Protein AF-A0A3Q0E3Y8-F1 (afdb_monomer)

Radius of gyration: 30.82 Å; Cα contacts (8 Å, |Δi|>4): 275; chains: 1; bounding box: 115×78×56 Å

Mean predicted aligned error: 15.94 Å

Solvent-accessible surface area (backbone atoms only — not comparable to full-atom values): 17382 Å² total; per-residue (Å²): 140,80,82,87,74,85,81,82,79,77,76,72,61,64,66,56,50,52,52,51,52,50,52,51,52,52,49,53,53,50,51,50,51,52,50,53,63,50,56,72,71,68,76,79,73,81,81,78,83,78,90,79,82,90,80,90,80,82,91,84,88,80,87,89,77,86,86,80,89,68,85,78,74,79,80,72,76,63,54,33,35,32,35,75,45,47,67,88,73,49,86,73,89,76,68,63,29,42,81,78,38,82,92,40,76,55,54,50,73,41,66,62,70,86,45,62,82,73,30,49,28,35,39,39,36,43,83,78,20,39,86,47,48,90,78,56,49,85,72,81,80,73,56,87,86,48,39,34,31,42,30,46,80,67,56,71,94,75,45,54,64,38,68,81,48,36,58,68,24,40,40,41,31,21,52,47,84,88,32,77,33,62,48,48,72,53,50,74,43,72,58,97,61,79,62,94,59,78,83,79,66,68,87,72,64,84,74,92,80,88,84,87,74,90,50,67,69,60,50,55,34,72,74,34,67,68,58,42,58,58,65,56,52,56,61,67,54,34,41,84,41,71,60,49,70,60,60,50,53,38,49,43,44,48,48,59,73,70,52,81,78,90,54,65,43,66,49,58,44,67,70,80,110

InterPro domains:
  IPR001503 Glycosyl transferase family 10 [PTHR11929] (52-217)
  IPR031481 Fucosyltransferase, N-terminal [PF17039] (79-186)
  IPR055270 Fucosyltransferase, C-terminal [PF00852] (217-271)

Sequence (273 aa):
MEPPGPAKRLCPWRPCLVVLLLQLLLSVCFFSYVRVSRGDLTGFLPLGPSAVESAQAAPSRSPELPPQTTPATLTRRPLQILLWTWPFHIPLTLSPCSELVPGLADCDITANRKVYRQADAVIVHHWDVMFNPRSQLPPSPRPPGQRWVWYNMEPPLNSRQLRAMDGLFNLTMSYRSDSDVFMPYGWLEPWSGRPAHAPLNLSAKTELVAWAVSNWYLQELGRDPERYLSYFRWRERLRPRSFSWNLAFCKACWKLQQESRYQTVRSIEAWFT

pLDDT: mean 80.85, std 20.26, range [30.12, 98.5]

Organism: Carlito syrichta (NCBI:txid1868482)

Structure (mmCIF, N/CA/C/O backbone):
data_AF-A0A3Q0E3Y8-F1
#
_entry.id   AF-A0A3Q0E3Y8-F1
#
loop_
_atom_site.group_PDB
_atom_site.id
_atom_site.type_symbol
_atom_site.label_atom_id
_atom_site.label_alt_id
_atom_site.label_comp_id
_atom_site.label_asym_id
_atom_site.label_entity_id
_atom_site.label_seq_id
_atom_site.pdbx_PDB_ins_code
_atom_site.Cartn_x
_atom_site.Cartn_y
_atom_site.Cartn_z
_atom_site.occupancy
_atom_site.B_iso_or_equiv
_atom_site.auth_seq_id
_atom_site.auth_comp_id
_atom_site.auth_asym_id
_atom_site.auth_atom_id
_atom_site.pdbx_PDB_model_num
ATOM 1 N N . MET A 1 1 ? 86.391 -33.525 11.581 1.00 46.50 1 MET A N 1
ATOM 2 C CA . MET A 1 1 ? 84.943 -33.507 11.295 1.00 46.50 1 MET A CA 1
ATOM 3 C C . MET A 1 1 ? 84.434 -32.171 11.808 1.00 46.50 1 MET A C 1
ATOM 5 O O . MET A 1 1 ? 84.288 -32.024 13.010 1.00 46.50 1 MET A O 1
ATOM 9 N N . GLU A 1 2 ? 84.298 -31.177 10.934 1.00 43.47 2 GLU A N 1
ATOM 10 C CA . GLU A 1 2 ? 83.595 -29.928 11.259 1.00 43.47 2 GLU A CA 1
ATOM 11 C C . GLU A 1 2 ? 82.296 -29.891 10.446 1.00 43.47 2 GLU A C 1
ATOM 13 O O . GLU A 1 2 ? 82.324 -30.260 9.267 1.00 43.47 2 GLU A O 1
ATOM 18 N N . PRO A 1 3 ? 81.154 -29.509 11.043 1.00 54.38 3 PRO A N 1
ATOM 19 C CA . PRO A 1 3 ? 79.894 -29.443 10.323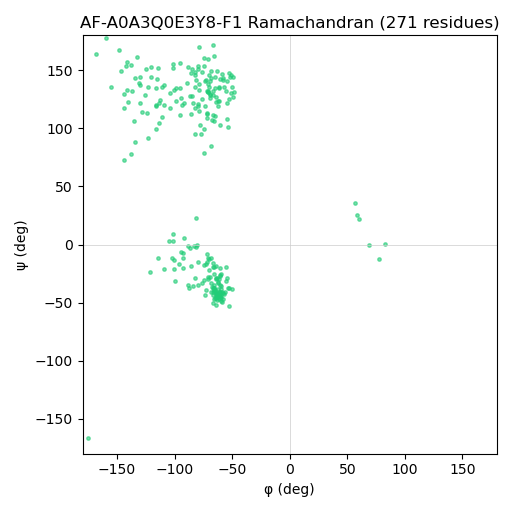 1.00 54.38 3 PRO A CA 1
ATOM 20 C C . PRO A 1 3 ? 79.813 -28.127 9.531 1.00 54.38 3 PRO A C 1
ATOM 22 O O . PRO A 1 3 ? 80.205 -27.077 10.046 1.00 54.38 3 PRO A O 1
ATOM 25 N N . PRO A 1 4 ? 79.262 -28.119 8.306 1.00 53.69 4 PRO A N 1
ATOM 26 C CA . PRO A 1 4 ? 78.948 -26.866 7.637 1.00 53.69 4 PRO A CA 1
ATOM 27 C C . PRO A 1 4 ? 77.772 -26.178 8.353 1.00 53.69 4 PRO A C 1
ATOM 29 O O . PRO A 1 4 ? 76.740 -26.792 8.626 1.00 53.69 4 PRO A O 1
ATOM 32 N N . GLY A 1 5 ? 77.961 -24.896 8.685 1.00 60.75 5 GLY A N 1
ATOM 33 C CA . GLY A 1 5 ? 76.992 -24.049 9.386 1.00 60.75 5 GLY A CA 1
ATOM 34 C C . GLY A 1 5 ? 75.715 -23.737 8.584 1.00 60.75 5 GLY A C 1
ATOM 35 O O . GLY A 1 5 ? 75.621 -24.042 7.393 1.00 60.75 5 GLY A O 1
ATOM 36 N N . PRO A 1 6 ? 74.702 -23.117 9.221 1.00 52.53 6 PRO A N 1
ATOM 37 C CA . PRO A 1 6 ? 73.368 -22.995 8.650 1.00 52.53 6 PRO A CA 1
ATOM 38 C C . PRO A 1 6 ? 73.335 -22.001 7.482 1.00 52.53 6 PRO A C 1
ATOM 40 O O . PRO A 1 6 ? 73.803 -20.865 7.580 1.00 52.53 6 PRO A O 1
ATOM 43 N N . ALA A 1 7 ? 72.713 -22.421 6.379 1.00 57.78 7 ALA A N 1
ATOM 44 C CA . ALA A 1 7 ? 72.447 -21.572 5.227 1.00 57.78 7 ALA A CA 1
ATOM 45 C C . ALA A 1 7 ? 71.513 -20.409 5.615 1.00 57.78 7 ALA A C 1
ATOM 47 O O . ALA A 1 7 ? 70.366 -20.613 6.023 1.00 57.78 7 ALA A O 1
ATOM 48 N N . LYS A 1 8 ? 71.993 -19.169 5.460 1.00 57.31 8 LYS A N 1
ATOM 49 C CA . LYS A 1 8 ? 71.175 -17.959 5.605 1.00 57.31 8 LYS A CA 1
ATOM 50 C C . LYS A 1 8 ? 70.120 -17.940 4.493 1.00 57.31 8 LYS A C 1
ATOM 52 O O . LYS A 1 8 ? 70.453 -17.742 3.327 1.00 57.31 8 LYS A O 1
ATOM 57 N N . ARG A 1 9 ? 68.842 -18.129 4.840 1.00 57.72 9 ARG A N 1
ATOM 58 C CA . ARG A 1 9 ? 67.723 -17.903 3.911 1.00 57.72 9 ARG A CA 1
ATOM 59 C C . ARG A 1 9 ? 67.629 -16.405 3.624 1.00 57.72 9 ARG A C 1
ATOM 61 O O . ARG A 1 9 ? 67.207 -15.640 4.488 1.00 57.72 9 ARG A O 1
ATOM 68 N N . LEU A 1 10 ? 68.012 -15.981 2.422 1.00 63.88 10 LEU A N 1
ATOM 69 C CA . LEU A 1 10 ? 67.653 -14.653 1.932 1.00 63.88 10 LEU A CA 1
ATOM 70 C C . LEU A 1 10 ? 66.136 -14.610 1.729 1.00 63.88 10 LEU A C 1
ATOM 72 O O . LEU A 1 10 ? 65.590 -15.288 0.860 1.00 63.88 10 LEU A O 1
ATOM 76 N N . CYS A 1 11 ? 65.458 -13.824 2.562 1.00 58.81 11 CYS A N 1
ATOM 77 C CA . CYS A 1 11 ? 64.043 -13.525 2.409 1.00 58.81 11 CYS A CA 1
ATOM 78 C C . CYS A 1 11 ? 63.849 -12.756 1.088 1.00 58.81 11 CYS A C 1
ATOM 80 O O . CYS A 1 11 ? 64.495 -11.717 0.901 1.00 58.81 11 CYS A O 1
ATOM 82 N N . PRO A 1 12 ? 63.019 -13.232 0.144 1.00 68.56 12 PRO A N 1
ATOM 83 C CA . PRO A 1 12 ? 62.829 -12.533 -1.112 1.00 68.56 12 PRO A CA 1
ATOM 84 C C . PRO A 1 12 ? 62.013 -11.271 -0.816 1.00 68.56 12 PRO A C 1
ATOM 86 O O . PRO A 1 12 ? 60.834 -11.332 -0.494 1.00 68.56 12 PRO A O 1
ATOM 89 N N . TRP A 1 13 ? 62.647 -10.102 -0.896 1.00 66.38 13 TRP A N 1
ATOM 90 C CA . TRP A 1 13 ? 61.983 -8.810 -0.675 1.00 66.38 13 TRP A CA 1
ATOM 91 C C . TRP A 1 13 ? 61.006 -8.439 -1.802 1.00 66.38 13 TRP A C 1
ATOM 93 O O . TRP A 1 13 ? 60.088 -7.650 -1.598 1.00 66.38 13 TRP A O 1
ATOM 103 N N . ARG A 1 14 ? 61.174 -9.023 -2.996 1.00 69.81 14 ARG A N 1
ATOM 104 C CA . ARG A 1 14 ? 60.381 -8.689 -4.191 1.00 69.81 14 ARG A CA 1
ATOM 105 C C . ARG A 1 14 ? 58.890 -9.057 -4.067 1.00 69.81 14 ARG A C 1
ATOM 107 O O . ARG A 1 14 ? 58.074 -8.185 -4.344 1.00 69.81 14 ARG A O 1
ATOM 114 N N . PRO A 1 15 ? 58.495 -10.261 -3.607 1.00 74.44 15 PRO A N 1
ATOM 115 C CA . PRO A 1 15 ? 57.093 -10.589 -3.344 1.00 74.44 15 PRO A CA 1
ATOM 116 C C . PRO A 1 15 ? 56.460 -9.689 -2.278 1.00 74.44 15 PRO A C 1
ATOM 118 O O . PRO A 1 15 ? 55.337 -9.228 -2.459 1.00 74.44 15 PRO A O 1
ATOM 121 N N . CYS A 1 16 ? 57.190 -9.378 -1.201 1.00 75.69 16 CYS A N 1
ATOM 122 C CA . CYS A 1 16 ? 56.699 -8.495 -0.141 1.00 75.69 16 CYS A CA 1
ATOM 123 C C . CYS A 1 16 ? 56.442 -7.076 -0.658 1.00 75.69 16 CYS A C 1
ATOM 125 O O . CYS A 1 16 ? 55.412 -6.489 -0.338 1.00 75.69 16 CYS A O 1
ATOM 127 N N . LEU A 1 17 ? 57.338 -6.552 -1.502 1.00 85.56 17 LEU A N 1
ATOM 128 C CA . LEU A 1 17 ? 57.177 -5.243 -2.135 1.00 85.56 17 LEU A CA 1
ATOM 129 C C . LEU A 1 17 ? 55.955 -5.211 -3.068 1.00 85.56 17 LEU A C 1
ATOM 131 O O . LEU A 1 17 ? 55.191 -4.251 -3.040 1.00 85.56 17 LEU A O 1
ATOM 135 N N . VAL A 1 18 ? 55.736 -6.270 -3.854 1.00 88.00 18 VAL A N 1
ATOM 136 C CA . VAL A 1 18 ? 54.574 -6.381 -4.754 1.00 88.00 18 VAL A CA 1
ATOM 137 C C . VAL A 1 18 ? 53.265 -6.404 -3.964 1.00 88.00 18 VAL A C 1
ATOM 139 O O . VAL A 1 18 ? 52.333 -5.685 -4.318 1.00 88.00 18 VAL A O 1
ATOM 142 N N . VAL A 1 19 ? 53.198 -7.165 -2.868 1.00 88.25 19 VAL A N 1
ATOM 143 C CA . VAL A 1 19 ? 52.010 -7.199 -1.997 1.00 88.25 19 VAL A CA 1
ATOM 144 C C . VAL A 1 19 ? 51.756 -5.830 -1.361 1.00 88.25 19 VAL A C 1
ATOM 146 O O . VAL A 1 19 ? 50.616 -5.373 -1.348 1.00 88.25 19 VAL A O 1
ATOM 149 N N . LEU A 1 20 ? 52.802 -5.141 -0.894 1.00 91.81 20 LEU A N 1
ATOM 150 C CA . LEU A 1 20 ? 52.695 -3.793 -0.324 1.00 91.81 20 LEU A CA 1
ATOM 151 C C . LEU A 1 20 ? 52.171 -2.769 -1.339 1.00 91.81 20 LEU A C 1
ATOM 153 O O . LEU A 1 20 ? 51.284 -1.983 -1.010 1.00 91.81 20 LEU A O 1
ATOM 157 N N . LEU A 1 21 ? 52.670 -2.808 -2.576 1.00 92.94 21 LEU A N 1
ATOM 158 C CA . LEU A 1 21 ? 52.204 -1.934 -3.655 1.00 92.94 21 LEU A CA 1
ATOM 159 C C . LEU A 1 21 ? 50.742 -2.217 -4.027 1.00 92.94 21 LEU A C 1
ATOM 161 O O . LEU A 1 21 ? 49.974 -1.279 -4.237 1.00 92.94 21 LEU A O 1
ATOM 165 N N . LEU A 1 22 ? 50.331 -3.490 -4.047 1.00 93.19 22 LEU A N 1
ATOM 166 C CA . LEU A 1 22 ? 48.947 -3.878 -4.333 1.00 93.19 22 LEU A CA 1
ATOM 167 C C . LEU A 1 22 ? 47.983 -3.416 -3.227 1.00 93.19 22 LEU A C 1
ATOM 169 O O . LEU A 1 22 ? 46.901 -2.909 -3.518 1.00 93.19 22 LEU A O 1
ATOM 173 N N . GLN A 1 23 ? 48.393 -3.541 -1.961 1.00 92.06 23 GLN A N 1
ATOM 174 C CA . GLN A 1 23 ? 47.633 -3.056 -0.804 1.00 92.06 23 GLN A CA 1
ATOM 175 C C . GLN A 1 23 ? 47.483 -1.529 -0.830 1.00 92.06 23 GLN A C 1
ATOM 177 O O . GLN A 1 23 ? 46.388 -1.012 -0.603 1.00 92.06 23 GLN A O 1
ATOM 182 N N . LEU A 1 24 ? 48.550 -0.801 -1.176 1.00 94.75 24 LEU A N 1
ATOM 183 C CA . LEU A 1 24 ? 48.508 0.653 -1.345 1.00 94.75 24 LEU A CA 1
ATOM 184 C C . LEU A 1 24 ? 47.533 1.060 -2.454 1.00 94.75 24 LEU A C 1
ATOM 186 O O . LEU A 1 24 ? 46.685 1.920 -2.216 1.00 94.75 24 LEU A O 1
ATOM 190 N N . LEU A 1 25 ? 47.589 0.404 -3.616 1.00 94.88 25 LEU A N 1
ATOM 191 C CA . LEU A 1 25 ? 46.684 0.675 -4.735 1.00 94.88 25 LEU A CA 1
ATOM 192 C C . LEU A 1 25 ? 45.214 0.458 -4.337 1.00 94.88 25 LEU A C 1
ATOM 194 O O . LEU A 1 25 ? 44.382 1.344 -4.533 1.00 94.88 25 LEU A O 1
ATOM 198 N N . LEU A 1 26 ? 44.907 -0.682 -3.708 1.00 93.31 26 LEU A N 1
ATOM 199 C CA . LEU A 1 26 ? 43.558 -0.999 -3.232 1.00 93.31 26 LEU A CA 1
ATOM 200 C C . LEU A 1 26 ? 43.073 -0.003 -2.172 1.00 93.31 26 LEU A C 1
ATOM 202 O O . LEU A 1 26 ? 41.910 0.400 -2.201 1.00 93.31 26 LEU A O 1
ATOM 206 N N . SER A 1 27 ? 43.962 0.447 -1.281 1.00 91.81 27 SER A N 1
ATOM 207 C CA . SER A 1 27 ? 43.625 1.460 -0.279 1.00 91.81 27 SER A CA 1
ATOM 208 C C . SER A 1 27 ? 43.251 2.794 -0.935 1.00 91.81 27 SER A C 1
ATOM 210 O O . SER A 1 27 ? 42.227 3.378 -0.589 1.00 91.81 27 SER A O 1
ATOM 212 N N . VAL A 1 28 ? 43.999 3.241 -1.950 1.00 92.94 28 VAL A N 1
ATOM 213 C CA . VAL A 1 28 ? 43.724 4.491 -2.680 1.00 92.94 28 VAL A CA 1
ATOM 214 C C . VAL A 1 28 ? 42.414 4.406 -3.464 1.00 92.94 28 VAL A C 1
ATOM 216 O O . VAL A 1 28 ? 41.635 5.366 -3.455 1.00 92.94 28 VAL A O 1
ATOM 219 N N . CYS A 1 29 ? 42.123 3.260 -4.089 1.00 89.50 29 CYS A N 1
ATOM 220 C CA . CYS A 1 29 ? 40.838 3.013 -4.745 1.00 89.50 29 CYS A CA 1
ATOM 221 C C . CYS A 1 29 ? 39.679 3.048 -3.738 1.00 89.50 29 CYS A C 1
ATOM 223 O O . CYS A 1 29 ? 38.669 3.707 -3.988 1.00 89.50 29 CYS A O 1
ATOM 225 N N . PHE A 1 30 ? 39.842 2.409 -2.576 1.00 87.62 30 PHE A N 1
ATOM 226 C CA . PHE A 1 30 ? 38.831 2.400 -1.519 1.00 87.62 30 PHE A CA 1
ATOM 227 C C . PHE A 1 30 ? 38.586 3.803 -0.945 1.00 87.62 30 PHE A C 1
ATOM 229 O O . PHE A 1 30 ? 37.439 4.233 -0.838 1.00 87.62 30 PHE A O 1
ATOM 236 N N . PHE A 1 31 ? 39.641 4.566 -0.644 1.00 80.38 31 PHE A N 1
ATOM 237 C CA . PHE A 1 31 ? 39.506 5.940 -0.150 1.00 80.38 31 PHE A CA 1
ATOM 238 C C . PHE A 1 31 ? 38.893 6.882 -1.193 1.00 80.38 31 PHE A C 1
ATOM 240 O O . PHE A 1 31 ? 38.069 7.721 -0.830 1.00 80.38 31 PHE A O 1
ATOM 247 N N . SER A 1 32 ? 39.226 6.725 -2.478 1.00 78.75 32 SER A N 1
ATOM 248 C CA . SER A 1 32 ? 38.585 7.472 -3.570 1.00 78.75 32 SER A CA 1
ATOM 249 C C . SER A 1 32 ? 37.093 7.149 -3.675 1.00 78.75 32 SER A C 1
ATOM 251 O O . SER A 1 32 ? 36.273 8.064 -3.736 1.00 78.75 32 SER A O 1
ATOM 253 N N . TYR A 1 33 ? 36.728 5.866 -3.603 1.00 80.25 33 TYR A N 1
ATOM 254 C CA . TYR A 1 33 ? 35.336 5.415 -3.622 1.00 80.25 33 TYR A CA 1
ATOM 255 C C . TYR A 1 33 ? 34.533 5.949 -2.425 1.00 80.25 33 TYR A C 1
ATOM 257 O O . TYR A 1 33 ? 33.428 6.466 -2.595 1.00 80.25 33 TYR A O 1
ATOM 265 N N . VAL A 1 34 ? 35.102 5.893 -1.215 1.00 74.50 34 VAL A N 1
ATOM 266 C CA . VAL A 1 34 ? 34.464 6.426 0.000 1.00 74.50 34 VAL A CA 1
ATOM 267 C C . VAL A 1 34 ? 34.347 7.950 -0.057 1.00 74.50 34 VAL A C 1
ATOM 269 O O . VAL A 1 34 ? 33.338 8.493 0.388 1.00 74.50 34 VAL A O 1
ATOM 272 N N . ARG A 1 35 ? 35.337 8.661 -0.613 1.00 70.19 35 ARG A N 1
ATOM 273 C CA . ARG A 1 35 ? 35.283 10.124 -0.760 1.00 70.19 35 ARG A CA 1
ATOM 274 C C . ARG A 1 35 ? 34.219 10.550 -1.779 1.00 70.19 35 ARG A C 1
ATOM 276 O O . ARG A 1 35 ? 33.487 11.489 -1.489 1.00 70.19 35 ARG A O 1
ATOM 283 N N . VAL A 1 36 ? 34.081 9.839 -2.901 1.00 69.06 36 VAL A N 1
ATOM 284 C CA . VAL A 1 36 ? 32.991 10.050 -3.877 1.00 69.06 36 VAL A CA 1
ATOM 285 C C . VAL A 1 36 ? 31.631 9.759 -3.237 1.00 69.06 36 VAL A C 1
ATOM 287 O O . VAL A 1 36 ? 30.751 10.610 -3.264 1.00 69.06 36 VAL A O 1
ATOM 290 N N . SER A 1 37 ? 31.501 8.628 -2.539 1.00 59.75 37 SER A N 1
ATOM 291 C CA . SER A 1 37 ? 30.252 8.246 -1.861 1.00 59.75 37 SER A CA 1
ATOM 292 C C . SER A 1 37 ? 29.856 9.205 -0.727 1.00 59.75 37 SER A C 1
ATOM 294 O O . SER A 1 37 ? 28.677 9.355 -0.423 1.00 59.75 37 SER A O 1
ATOM 296 N N . ARG A 1 38 ? 30.829 9.860 -0.072 1.00 56.22 38 ARG A N 1
ATOM 297 C CA . ARG A 1 38 ? 30.571 10.906 0.935 1.00 56.22 38 ARG A CA 1
ATOM 298 C C . ARG A 1 38 ? 30.293 12.278 0.318 1.00 56.22 38 ARG A C 1
ATOM 300 O O . ARG A 1 38 ? 29.559 13.046 0.929 1.00 56.22 38 ARG A O 1
ATOM 307 N N . GLY A 1 39 ? 30.846 12.580 -0.859 1.00 46.22 39 GLY A N 1
ATOM 308 C CA . GLY A 1 39 ? 30.581 13.825 -1.590 1.00 46.22 39 GLY A CA 1
ATOM 309 C C . GLY A 1 39 ? 29.111 13.977 -1.990 1.00 46.22 39 GLY A C 1
ATOM 310 O O . GLY A 1 39 ? 28.574 15.082 -1.918 1.00 46.22 39 GLY A O 1
ATOM 311 N N . ASP A 1 40 ? 28.435 12.861 -2.274 1.00 46.12 40 ASP A N 1
ATOM 312 C CA . ASP A 1 40 ? 26.994 12.825 -2.565 1.00 46.12 40 ASP A CA 1
ATOM 313 C C . ASP A 1 40 ? 26.104 13.072 -1.330 1.00 46.12 40 ASP A C 1
ATOM 315 O O . ASP A 1 40 ? 24.927 13.403 -1.467 1.00 46.12 40 ASP A O 1
ATOM 319 N N . LEU A 1 41 ? 26.652 12.980 -0.112 1.00 43.31 41 LEU A N 1
ATOM 320 C CA . LEU A 1 41 ? 25.911 13.212 1.137 1.00 43.31 41 LEU A CA 1
ATOM 321 C C . LEU A 1 41 ? 26.030 14.650 1.669 1.00 43.31 41 LEU A C 1
ATOM 323 O O . LEU A 1 41 ? 25.337 15.003 2.620 1.00 43.31 41 LEU A O 1
ATOM 327 N N . THR A 1 42 ? 26.868 15.497 1.064 1.00 40.28 42 THR A N 1
ATOM 328 C CA . THR A 1 42 ? 27.050 16.908 1.470 1.00 40.28 42 THR A CA 1
ATOM 329 C C . THR A 1 42 ? 26.317 17.922 0.581 1.00 40.28 42 THR A C 1
ATOM 331 O O . THR A 1 42 ? 26.421 19.123 0.812 1.00 40.28 42 THR A O 1
ATOM 334 N N . GLY A 1 43 ? 25.543 17.462 -0.410 1.00 38.03 43 GLY A N 1
ATOM 335 C CA . GLY A 1 43 ? 24.819 18.313 -1.367 1.00 38.03 43 GLY A CA 1
ATOM 336 C C . GLY A 1 43 ? 23.489 18.911 -0.887 1.00 38.03 43 GLY A C 1
ATOM 337 O O . GLY A 1 43 ? 22.857 19.638 -1.645 1.00 38.03 43 GLY A O 1
ATOM 338 N N . PHE A 1 44 ? 23.048 18.639 0.345 1.00 38.03 44 PHE A N 1
ATOM 339 C CA . PHE A 1 44 ? 21.776 19.152 0.864 1.00 38.03 44 PHE A CA 1
ATOM 340 C C . PHE A 1 44 ? 21.908 19.637 2.310 1.00 38.03 44 PHE A C 1
ATOM 342 O O . PHE A 1 44 ? 21.476 18.980 3.253 1.00 38.03 44 PHE A O 1
ATOM 349 N N . LEU A 1 45 ? 22.482 20.827 2.478 1.00 32.44 45 LEU A N 1
ATOM 350 C CA . LEU A 1 45 ? 22.225 21.670 3.644 1.00 32.44 45 LEU A CA 1
ATOM 351 C C . LEU A 1 45 ? 21.424 22.889 3.171 1.00 32.44 45 LEU A C 1
ATOM 353 O O . LEU A 1 45 ? 21.983 23.738 2.475 1.00 32.44 45 LEU A O 1
ATOM 357 N N . PRO A 1 46 ? 20.131 23.011 3.515 1.00 35.84 46 PRO A N 1
ATOM 358 C CA . PRO A 1 46 ? 19.436 24.280 3.391 1.00 35.84 46 PRO A CA 1
ATOM 359 C C . PRO A 1 46 ? 19.999 25.245 4.437 1.00 35.84 46 PRO A C 1
ATOM 361 O O . PRO A 1 46 ? 20.036 24.931 5.628 1.00 35.84 46 PRO A O 1
ATOM 364 N N . LEU A 1 47 ? 20.434 26.419 3.974 1.00 32.66 47 LEU A N 1
ATOM 365 C CA . LEU A 1 47 ? 20.662 27.591 4.813 1.00 32.66 47 LEU A CA 1
ATOM 366 C C . LEU A 1 47 ? 19.437 27.819 5.712 1.00 32.66 47 LEU A C 1
ATOM 368 O O . LEU A 1 47 ? 18.299 27.811 5.240 1.00 32.66 47 LEU A O 1
ATOM 372 N N . GLY A 1 48 ? 19.687 28.019 7.006 1.00 35.00 48 GLY A N 1
ATOM 373 C CA . GLY A 1 48 ? 18.649 28.318 7.985 1.00 35.00 48 GLY A CA 1
ATOM 374 C C . GLY A 1 48 ? 17.942 29.648 7.692 1.00 35.00 48 GLY A C 1
ATOM 375 O O . GLY A 1 48 ? 18.568 30.571 7.165 1.00 35.00 48 GLY A O 1
ATOM 376 N N . PRO A 1 49 ? 16.653 29.779 8.037 1.00 38.25 49 PRO A N 1
ATOM 377 C CA . PRO A 1 49 ? 15.981 31.061 7.990 1.00 38.25 49 PRO A CA 1
ATOM 378 C C . PRO A 1 49 ? 16.354 31.909 9.211 1.00 38.25 49 PRO A C 1
ATOM 380 O O . PRO A 1 49 ? 16.345 31.454 10.356 1.00 38.25 49 PRO A O 1
ATOM 383 N N . SER A 1 50 ? 16.681 33.162 8.912 1.00 31.98 50 SER A N 1
ATOM 384 C CA . SER A 1 50 ? 16.877 34.265 9.839 1.00 31.98 50 SER A CA 1
ATOM 385 C C . SER A 1 50 ? 15.705 34.438 10.802 1.00 31.98 50 SER A C 1
ATOM 387 O O . SER A 1 50 ? 14.540 34.282 10.436 1.00 31.98 50 SER A O 1
ATOM 389 N N . ALA A 1 51 ? 16.049 34.825 12.027 1.00 31.34 51 ALA A N 1
ATOM 390 C CA . ALA A 1 51 ? 15.135 35.333 13.031 1.00 31.34 51 ALA A CA 1
ATOM 391 C C . ALA A 1 51 ? 14.268 36.469 12.466 1.00 31.34 51 ALA A C 1
ATOM 393 O O . ALA A 1 51 ? 14.791 37.425 11.894 1.00 31.34 51 ALA A O 1
ATOM 394 N N . VAL A 1 52 ? 12.955 36.372 12.674 1.00 34.69 52 VAL A N 1
ATOM 395 C CA . VAL A 1 52 ? 12.048 37.518 12.623 1.00 34.69 52 VAL A CA 1
ATOM 396 C C . VAL A 1 52 ? 11.187 37.492 13.875 1.00 34.69 52 VAL A C 1
ATOM 398 O O . VAL A 1 52 ? 10.795 36.449 14.396 1.00 34.69 52 VAL A O 1
ATOM 401 N N . GLU A 1 53 ? 11.027 38.699 14.370 1.00 30.12 53 GLU A N 1
ATOM 402 C CA . GLU A 1 53 ? 10.736 39.130 15.715 1.00 30.12 53 GLU A CA 1
ATOM 403 C C . GLU A 1 53 ? 9.254 39.008 16.075 1.00 30.12 53 GLU A C 1
ATOM 405 O O . GLU A 1 53 ? 8.360 39.088 15.233 1.00 30.12 53 GLU A O 1
ATOM 410 N N . SER A 1 54 ? 9.020 38.805 17.366 1.00 30.92 54 SER A N 1
ATOM 411 C CA . SER A 1 54 ? 7.712 38.743 18.002 1.00 30.92 54 SER A CA 1
ATOM 412 C C . SER A 1 54 ? 7.068 40.131 18.038 1.00 30.92 54 SER A C 1
ATOM 414 O O . SER A 1 54 ? 7.693 41.082 18.500 1.00 30.92 54 SER A O 1
ATOM 416 N N . ALA A 1 55 ? 5.800 40.243 17.641 1.00 32.09 55 ALA A N 1
ATOM 417 C CA . ALA A 1 55 ? 4.962 41.379 18.012 1.00 32.09 55 ALA A CA 1
ATOM 418 C C . ALA A 1 55 ? 3.517 40.921 18.247 1.00 32.09 55 ALA A C 1
ATOM 420 O O . ALA A 1 55 ? 2.840 40.403 17.360 1.00 32.09 55 ALA A O 1
ATOM 421 N N . GLN A 1 56 ? 3.070 41.106 19.487 1.00 32.31 56 GLN A N 1
ATOM 422 C CA . GLN A 1 56 ? 1.695 40.938 19.941 1.00 32.31 56 GLN A CA 1
ATOM 423 C C . GLN A 1 56 ? 0.820 42.086 19.420 1.00 32.31 56 GLN A C 1
ATOM 425 O O . GLN A 1 56 ? 1.226 43.245 19.475 1.00 32.31 56 GLN A O 1
ATOM 430 N N . ALA A 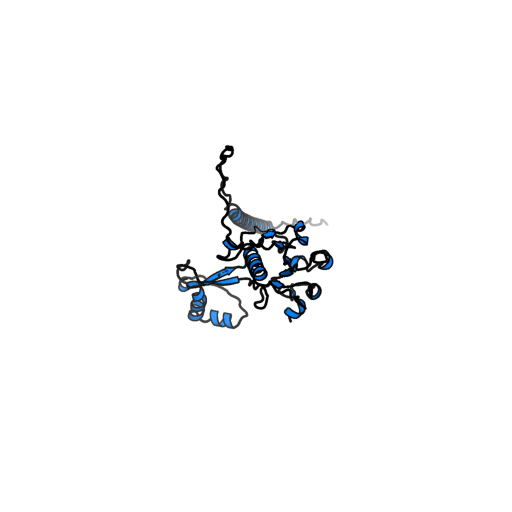1 57 ? -0.418 41.783 19.029 1.00 30.59 57 ALA A N 1
ATOM 431 C CA . ALA A 1 57 ? -1.493 42.769 18.963 1.00 30.59 57 ALA A CA 1
ATOM 432 C C . ALA A 1 57 ? -2.818 42.141 19.428 1.00 30.59 57 ALA A C 1
ATOM 434 O O . ALA A 1 57 ? -3.165 41.022 19.056 1.00 30.59 57 ALA A O 1
ATOM 435 N N . ALA A 1 58 ? -3.505 42.873 20.303 1.00 35.56 58 ALA A N 1
ATOM 436 C CA . ALA A 1 58 ? -4.740 42.522 21.001 1.00 35.56 58 ALA A CA 1
ATOM 437 C C . ALA A 1 58 ? -6.001 42.694 20.108 1.00 35.56 58 ALA A C 1
ATOM 439 O O . ALA A 1 58 ? -5.903 43.265 19.021 1.00 35.56 58 ALA A O 1
ATOM 440 N N . PRO A 1 59 ? -7.190 42.212 20.534 1.00 35.62 59 PRO A N 1
ATOM 441 C CA . PRO A 1 59 ? -8.333 41.985 19.652 1.00 35.62 59 PRO A CA 1
ATOM 442 C C . PRO A 1 59 ? -9.249 43.210 19.520 1.00 35.62 59 PRO A C 1
ATOM 444 O O . PRO A 1 59 ? -9.607 43.846 20.512 1.00 35.62 59 PRO A O 1
ATOM 447 N N . SER A 1 60 ? -9.718 43.482 18.303 1.00 31.77 60 SER A N 1
ATOM 448 C CA . SER A 1 60 ? -10.783 44.448 18.021 1.00 31.77 60 SER A CA 1
ATOM 449 C C . SER A 1 60 ? -12.103 43.726 17.717 1.00 31.77 60 SER A C 1
ATOM 451 O O . SER A 1 60 ? -12.230 42.960 16.765 1.00 31.77 60 SER A O 1
ATOM 453 N N . ARG A 1 61 ? -13.103 43.970 18.574 1.00 35.81 61 ARG A N 1
ATOM 454 C CA . ARG A 1 61 ? -14.510 43.581 18.390 1.00 35.81 61 ARG A CA 1
ATOM 455 C C . ARG A 1 61 ? -15.144 44.394 17.265 1.00 35.81 61 ARG A C 1
ATOM 457 O O . ARG A 1 61 ? -14.975 45.609 17.210 1.00 35.81 61 ARG A O 1
ATOM 464 N N . SER A 1 62 ? -15.983 43.753 16.461 1.00 38.34 62 SER A N 1
ATOM 465 C CA . SER A 1 62 ? -17.064 44.405 15.714 1.00 38.34 62 SER A CA 1
ATOM 466 C C . SER A 1 62 ? -18.258 43.442 15.590 1.00 38.34 62 SER A C 1
ATOM 468 O O . SER A 1 62 ? -18.047 42.230 15.651 1.00 38.34 62 SER A O 1
ATOM 470 N N . PRO A 1 63 ? -19.498 43.963 15.541 1.00 41.59 63 PRO A N 1
ATOM 471 C CA . PRO A 1 63 ? -20.699 43.251 15.973 1.00 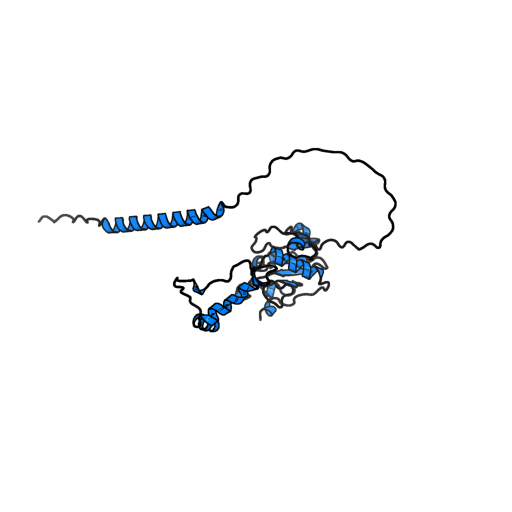41.59 63 PRO A CA 1
ATOM 472 C C . PRO A 1 63 ? -21.323 42.325 14.920 1.00 41.59 63 PRO A C 1
ATOM 474 O O . PRO A 1 63 ? -21.255 42.553 13.716 1.00 41.59 63 PRO A O 1
ATOM 477 N N . GLU A 1 64 ? -21.959 41.289 15.452 1.00 35.41 64 GLU A N 1
ATOM 478 C CA . GLU A 1 64 ? -22.615 40.153 14.809 1.00 35.41 64 GLU A CA 1
ATOM 479 C C . GLU A 1 64 ? -24.011 40.515 14.261 1.00 35.41 64 GLU A C 1
ATOM 481 O O . GLU A 1 64 ? -24.786 41.203 14.928 1.00 35.41 64 GLU A O 1
ATOM 486 N N . LEU A 1 65 ? -24.338 40.035 13.053 1.00 41.19 65 LEU A N 1
ATOM 487 C CA . LEU A 1 65 ? -25.674 40.091 12.440 1.00 41.19 65 LEU A CA 1
ATOM 488 C C . LEU A 1 65 ? -26.207 38.646 12.275 1.00 41.19 65 LEU A C 1
ATOM 490 O O . LEU A 1 65 ? -25.401 37.761 11.977 1.00 41.19 65 LEU A O 1
ATOM 494 N N . PRO A 1 66 ? -27.516 38.362 12.466 1.00 48.53 66 PRO A N 1
ATOM 495 C CA . PRO A 1 66 ? -28.009 36.997 12.685 1.00 48.53 66 PRO A CA 1
ATOM 496 C C . PRO A 1 66 ? -27.901 36.073 11.457 1.00 48.53 66 PRO A C 1
ATOM 498 O O . PRO A 1 66 ? -28.051 36.538 10.324 1.00 48.53 66 PRO A O 1
ATOM 501 N N . PRO A 1 67 ? -27.720 34.753 11.658 1.00 40.75 67 PRO A N 1
ATOM 502 C CA . PRO A 1 67 ? -27.493 33.805 10.573 1.00 40.75 67 PRO A CA 1
ATOM 503 C C . PRO A 1 67 ? -28.780 33.477 9.803 1.00 40.75 67 PRO A C 1
ATOM 505 O O . PRO A 1 67 ? -29.766 33.000 10.365 1.00 40.75 67 PRO A O 1
ATOM 508 N N . GLN A 1 68 ? -28.734 33.666 8.483 1.00 38.16 68 GLN A N 1
ATOM 509 C CA . GLN A 1 68 ? -29.671 33.041 7.553 1.00 38.16 68 GLN A CA 1
ATOM 510 C C . GLN A 1 68 ? -29.369 31.540 7.458 1.00 38.16 68 GLN A C 1
ATOM 512 O O . GLN A 1 68 ? -28.222 31.125 7.299 1.00 38.16 68 GLN A O 1
ATOM 517 N N . THR A 1 69 ? -30.408 30.722 7.588 1.00 44.56 69 THR A N 1
ATOM 518 C CA . THR A 1 69 ? -30.326 29.262 7.660 1.00 44.56 69 THR A CA 1
ATOM 519 C C . THR A 1 69 ? -30.097 28.660 6.270 1.00 44.56 69 THR A C 1
ATOM 521 O O . THR A 1 69 ? -31.041 28.431 5.517 1.00 44.56 69 THR A O 1
ATOM 524 N N . THR A 1 70 ? -28.843 28.389 5.915 1.00 42.31 70 THR A N 1
ATOM 525 C CA . THR A 1 70 ? -28.481 27.488 4.808 1.00 42.31 70 THR A CA 1
ATOM 526 C C . THR A 1 70 ? -28.522 26.026 5.283 1.00 42.31 70 THR A C 1
ATOM 528 O O . THR A 1 70 ? -28.250 25.762 6.457 1.00 42.31 70 THR A O 1
ATOM 531 N N . PRO A 1 71 ? -28.850 25.046 4.415 1.00 46.53 71 PRO A N 1
ATOM 532 C CA . PRO A 1 71 ? -28.888 23.639 4.801 1.00 46.53 71 PRO A CA 1
ATOM 533 C C . PRO A 1 71 ? -27.491 23.201 5.242 1.00 46.53 71 PRO A C 1
ATOM 535 O O . PRO A 1 71 ? -26.531 23.341 4.485 1.00 46.53 71 PRO A O 1
ATOM 538 N N . ALA A 1 72 ? -27.372 22.680 6.461 1.00 38.66 72 ALA A N 1
ATOM 539 C CA . ALA A 1 72 ? -26.114 22.177 6.984 1.00 38.66 72 ALA A CA 1
ATOM 540 C C . ALA A 1 72 ? -25.610 21.020 6.106 1.00 38.66 72 ALA A C 1
ATOM 542 O O . ALA A 1 72 ? -26.072 19.884 6.214 1.00 38.66 72 ALA A O 1
ATOM 543 N N . THR A 1 73 ? -24.626 21.291 5.249 1.00 43.59 73 THR A N 1
ATOM 544 C CA . THR A 1 73 ? -23.673 20.271 4.816 1.00 43.59 73 THR A CA 1
ATOM 545 C C . THR A 1 73 ? -23.067 19.682 6.081 1.00 43.59 73 THR A C 1
ATOM 547 O O . THR A 1 73 ? -22.307 20.365 6.764 1.00 43.59 73 THR A O 1
ATOM 550 N N . LEU A 1 74 ? -23.432 18.442 6.422 1.00 46.62 74 LEU A N 1
ATOM 551 C CA . LEU A 1 74 ? -22.755 17.668 7.460 1.00 46.62 74 LEU A CA 1
ATOM 552 C C . LEU A 1 74 ? -21.267 17.640 7.107 1.00 46.62 74 LEU A C 1
ATOM 554 O O . LEU A 1 74 ? -20.843 16.893 6.224 1.00 46.62 74 LEU A O 1
ATOM 558 N N . THR A 1 75 ? -20.475 18.479 7.767 1.00 50.91 75 THR A N 1
ATOM 559 C CA . THR A 1 75 ? -19.019 18.478 7.672 1.00 50.91 75 THR A CA 1
ATOM 560 C C . THR A 1 75 ? -18.529 17.194 8.327 1.00 50.91 75 THR A C 1
ATOM 562 O O . THR A 1 75 ? -18.253 17.125 9.524 1.00 50.91 75 THR A O 1
ATOM 565 N N . ARG A 1 76 ? -18.508 16.108 7.546 1.00 69.31 76 ARG A N 1
ATOM 566 C CA . ARG A 1 76 ? -18.019 14.813 8.010 1.00 69.31 76 ARG A CA 1
ATOM 567 C C . ARG A 1 76 ? -16.546 14.985 8.362 1.00 69.31 76 ARG A C 1
ATOM 569 O O . ARG A 1 76 ? -15.765 15.421 7.519 1.00 69.31 76 ARG A O 1
ATOM 576 N N . ARG A 1 77 ? -16.181 14.656 9.605 1.00 87.19 77 ARG A N 1
ATOM 577 C CA . ARG A 1 77 ? -14.784 14.663 10.055 1.00 87.19 77 ARG A CA 1
ATOM 578 C C . ARG A 1 77 ? -13.900 13.898 9.052 1.00 87.19 77 ARG A C 1
ATOM 580 O O . ARG A 1 77 ? -14.374 12.895 8.499 1.00 87.19 77 ARG A O 1
ATOM 587 N N . PRO A 1 78 ? -12.651 14.337 8.818 1.00 91.12 78 PRO A N 1
ATOM 588 C CA . PRO A 1 78 ? -11.726 13.585 7.981 1.00 91.12 78 PRO A CA 1
ATOM 589 C C . PRO A 1 78 ? -11.544 12.179 8.557 1.00 91.12 78 PRO A C 1
ATOM 591 O O . PRO A 1 78 ? -11.536 11.986 9.774 1.00 91.12 78 PRO A O 1
ATOM 594 N N . LEU A 1 79 ? -11.447 11.193 7.668 1.00 94.81 79 LEU A N 1
ATOM 595 C CA . LEU A 1 79 ? -11.269 9.795 8.047 1.00 94.81 79 LEU A CA 1
ATOM 596 C C . LEU A 1 79 ? -9.914 9.635 8.750 1.00 94.81 79 LEU A C 1
ATOM 598 O O . LEU A 1 79 ? -8.892 10.019 8.179 1.00 94.81 79 LEU A O 1
ATOM 602 N N . GLN A 1 80 ? -9.897 9.049 9.947 1.00 97.00 80 GLN A N 1
ATOM 603 C CA . GLN A 1 80 ? -8.662 8.807 10.689 1.00 97.00 80 GLN A CA 1
ATOM 604 C C . GLN A 1 80 ? -8.120 7.403 10.400 1.00 97.00 80 GLN A C 1
ATOM 606 O O . GLN A 1 80 ? -8.779 6.394 10.669 1.00 97.00 80 GLN A O 1
ATOM 611 N N . ILE A 1 81 ? -6.902 7.336 9.863 1.00 97.88 81 ILE A N 1
ATOM 612 C CA . ILE A 1 81 ? -6.223 6.100 9.466 1.00 97.88 81 ILE A CA 1
ATOM 613 C C . ILE A 1 81 ? -4.975 5.911 10.326 1.00 97.88 81 ILE A C 1
ATOM 615 O O . ILE A 1 81 ? -4.042 6.713 10.292 1.00 97.88 81 ILE A O 1
ATOM 619 N N . LEU A 1 82 ? -4.928 4.803 11.062 1.00 98.44 82 LEU A N 1
ATOM 620 C CA . LEU A 1 82 ? -3.754 4.406 11.831 1.00 98.44 82 LEU A CA 1
ATOM 621 C C . LEU A 1 82 ? -2.842 3.494 11.004 1.00 98.44 82 LEU A C 1
ATOM 623 O O . LEU A 1 82 ? -3.233 2.393 10.622 1.00 98.44 82 LEU A O 1
ATOM 627 N N . LEU A 1 83 ? -1.592 3.897 10.812 1.00 98.38 83 LEU A N 1
ATOM 628 C CA . LEU A 1 83 ? -0.511 3.009 10.398 1.00 98.38 83 LEU A CA 1
ATOM 629 C C . LEU A 1 83 ? -0.057 2.211 11.625 1.00 98.38 83 LEU A C 1
ATOM 631 O O . LEU A 1 83 ? 0.617 2.737 12.512 1.00 98.38 83 LEU A O 1
ATOM 635 N N . TRP A 1 84 ? -0.462 0.944 11.718 1.00 97.88 84 TRP A N 1
ATOM 636 C CA . TRP A 1 84 ? -0.131 0.108 12.876 1.00 97.88 84 TRP A CA 1
ATOM 637 C C . TRP A 1 84 ? 1.372 -0.164 12.991 1.00 97.88 84 TRP A C 1
ATOM 639 O O . TRP A 1 84 ? 1.941 -0.191 14.093 1.00 97.88 84 TRP A O 1
ATOM 649 N N . THR A 1 85 ? 2.007 -0.349 11.837 1.00 94.94 85 THR A N 1
ATOM 650 C CA . THR A 1 85 ? 3.452 -0.420 11.663 1.00 94.94 85 THR A CA 1
ATOM 651 C C . THR A 1 85 ? 3.856 0.527 10.542 1.00 94.94 85 THR A C 1
ATOM 653 O O . THR A 1 85 ? 3.200 0.605 9.503 1.00 94.94 85 THR A O 1
ATOM 656 N N . TRP A 1 86 ? 4.951 1.253 10.758 1.00 96.31 86 TRP A N 1
ATOM 657 C CA . TRP A 1 86 ? 5.678 1.867 9.657 1.00 96.31 86 TRP A CA 1
ATOM 658 C C . TRP A 1 86 ? 6.250 0.761 8.775 1.00 96.31 86 TRP A C 1
ATOM 660 O O . TRP A 1 86 ? 6.837 -0.156 9.353 1.00 96.31 8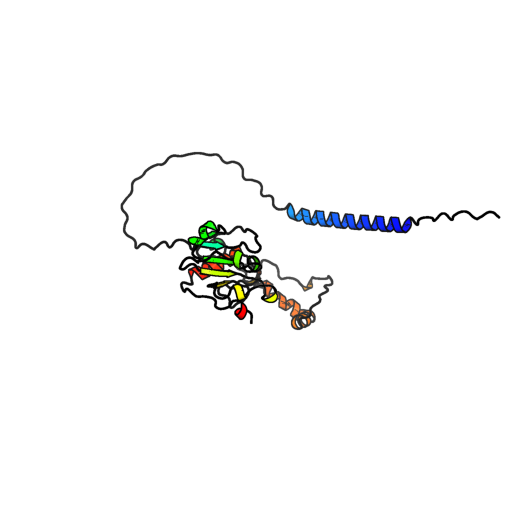6 TRP A O 1
ATOM 670 N N . PRO A 1 87 ? 6.134 0.837 7.437 1.00 95.50 87 PRO A N 1
ATOM 671 C CA . PRO A 1 87 ? 6.736 -0.157 6.562 1.00 95.50 87 PRO A CA 1
ATOM 672 C C . PRO A 1 87 ? 8.230 -0.305 6.8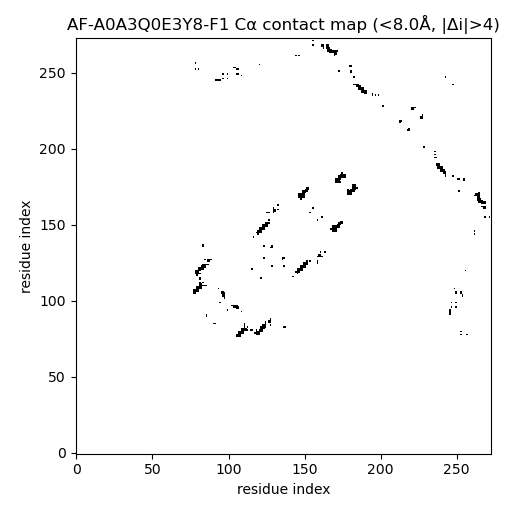51 1.00 95.50 87 PRO A C 1
ATOM 674 O O . PRO A 1 87 ? 8.969 0.679 6.802 1.00 95.50 87 PRO A O 1
ATOM 677 N N . PHE A 1 88 ? 8.663 -1.521 7.193 1.00 95.56 88 PHE A N 1
ATOM 678 C CA . PHE A 1 88 ? 10.048 -1.826 7.573 1.00 95.56 88 PHE A CA 1
ATOM 679 C C . PHE A 1 88 ? 10.549 -1.012 8.773 1.00 95.56 88 PHE A C 1
ATOM 681 O O . PHE A 1 88 ? 11.746 -0.775 8.922 1.00 95.56 88 PHE A O 1
ATOM 688 N N . HIS A 1 89 ? 9.627 -0.559 9.623 1.00 94.88 89 HIS A N 1
ATOM 689 C CA . HIS A 1 89 ? 9.887 0.328 10.754 1.00 94.88 89 HIS A CA 1
ATOM 690 C C . HIS A 1 89 ? 10.501 1.687 10.378 1.00 94.88 89 HIS A C 1
ATOM 692 O O . HIS A 1 89 ? 11.090 2.338 11.239 1.00 94.88 89 HIS A O 1
ATOM 698 N N . ILE A 1 90 ? 10.338 2.139 9.129 1.00 95.38 90 ILE A N 1
ATOM 699 C CA . ILE A 1 90 ? 10.876 3.415 8.640 1.00 95.38 90 ILE A CA 1
ATOM 700 C C . ILE A 1 90 ? 9.799 4.506 8.747 1.00 95.38 90 ILE A C 1
ATOM 702 O O . ILE A 1 90 ? 8.813 4.455 8.006 1.00 95.38 90 ILE A O 1
ATOM 706 N N . PRO A 1 91 ? 9.953 5.506 9.638 1.00 95.19 91 PRO A N 1
ATOM 707 C CA . PRO A 1 91 ? 9.041 6.641 9.697 1.00 95.19 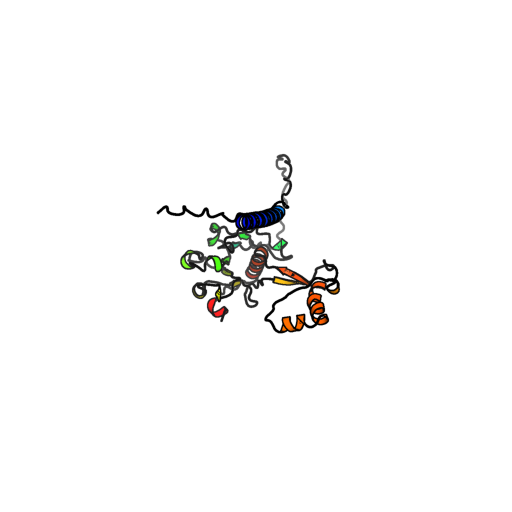91 PRO A CA 1
ATOM 708 C C . PRO A 1 91 ? 9.117 7.483 8.425 1.00 95.19 91 PRO A C 1
ATOM 710 O O . PRO A 1 91 ? 10.191 7.669 7.854 1.00 95.19 91 PRO A O 1
ATOM 713 N N . LEU A 1 92 ? 7.975 8.017 7.999 1.00 92.69 92 LEU A N 1
ATOM 714 C CA . LEU A 1 92 ? 7.859 8.799 6.770 1.00 92.69 92 LEU A CA 1
ATOM 715 C C . LEU A 1 92 ? 7.135 10.110 7.054 1.00 92.69 92 LEU A C 1
ATOM 717 O O . LEU A 1 92 ? 6.184 10.143 7.836 1.00 92.69 92 LEU A O 1
ATOM 721 N N . THR A 1 93 ? 7.544 11.175 6.367 1.00 93.06 93 THR A N 1
ATOM 722 C CA . THR A 1 93 ? 6.777 12.421 6.332 1.00 93.06 93 THR A CA 1
ATOM 723 C C . THR A 1 93 ? 5.532 12.196 5.485 1.00 93.06 93 THR A C 1
ATOM 725 O O . THR A 1 93 ? 5.627 11.956 4.280 1.00 93.06 93 THR A O 1
ATOM 728 N N . LEU A 1 94 ? 4.372 12.233 6.133 1.00 94.25 94 LEU A N 1
ATOM 729 C CA . LEU A 1 94 ? 3.077 12.117 5.477 1.00 94.25 94 LEU A CA 1
ATOM 730 C C . LEU A 1 94 ? 2.657 13.502 4.989 1.00 94.25 94 LEU A C 1
ATOM 732 O O . LEU A 1 94 ? 2.684 14.462 5.757 1.00 94.25 94 LEU A O 1
ATOM 736 N N . SER A 1 95 ? 2.301 13.591 3.712 1.00 94.19 95 SER A N 1
ATOM 737 C CA . SER A 1 95 ? 1.810 14.830 3.102 1.00 94.19 95 SER A CA 1
ATOM 738 C C . SER A 1 95 ? 0.294 14.743 2.992 1.00 94.19 95 SER A C 1
ATOM 740 O O . SER A 1 95 ? -0.222 13.630 2.842 1.00 94.19 95 SER A O 1
ATOM 742 N N . PRO A 1 96 ? -0.423 15.876 3.019 1.00 95.06 96 PRO A N 1
ATOM 743 C CA . PRO A 1 96 ? -1.825 15.897 2.640 1.00 95.06 96 PRO A CA 1
ATOM 744 C C . PRO A 1 96 ? -2.015 15.212 1.286 1.00 95.06 96 PRO A C 1
ATOM 746 O O . PRO A 1 96 ? -1.245 15.395 0.338 1.00 95.06 96 PRO A O 1
ATOM 749 N N . CYS A 1 97 ? -3.036 14.377 1.198 1.00 95.81 97 CYS A N 1
ATOM 750 C CA . CYS A 1 97 ? -3.309 13.619 -0.005 1.00 95.81 97 CYS A CA 1
ATOM 751 C C . CYS A 1 97 ? -3.784 14.504 -1.159 1.00 95.81 97 CYS A C 1
ATOM 753 O O . CYS A 1 97 ? -3.511 14.177 -2.316 1.00 95.81 97 CYS A O 1
ATOM 755 N N . SER A 1 98 ? -4.418 15.633 -0.845 1.00 95.06 98 SER A N 1
ATOM 756 C CA . SER A 1 98 ? -4.806 16.676 -1.793 1.00 95.06 98 SER A CA 1
ATOM 757 C C . SER A 1 98 ? -3.609 17.308 -2.519 1.00 95.06 98 SER A C 1
ATOM 759 O O . SER A 1 98 ? -3.738 17.692 -3.683 1.00 95.06 98 SER A O 1
ATOM 761 N N . GLU A 1 99 ? -2.428 17.351 -1.889 1.00 94.25 99 GLU A N 1
ATOM 762 C CA . GLU A 1 99 ? -1.180 17.819 -2.513 1.00 94.25 99 GLU A CA 1
ATOM 763 C C . GLU A 1 99 ? -0.579 16.781 -3.471 1.00 94.25 99 GLU A C 1
ATOM 765 O O . GLU A 1 99 ? 0.035 17.132 -4.480 1.00 94.25 99 GLU A O 1
ATOM 770 N N . LEU A 1 100 ? -0.744 15.490 -3.164 1.00 91.19 100 LEU A N 1
ATOM 771 C CA . LEU A 1 100 ? -0.182 14.397 -3.964 1.00 91.19 100 LEU A CA 1
ATOM 772 C C . LEU A 1 100 ? -1.066 14.020 -5.152 1.00 91.19 100 LEU A C 1
ATOM 774 O O . LEU A 1 100 ? -0.556 13.619 -6.202 1.00 91.19 100 LEU A O 1
ATOM 778 N N . VAL A 1 101 ? -2.383 14.093 -4.971 1.00 89.19 101 VAL A N 1
ATOM 779 C CA . VAL A 1 101 ? -3.375 13.714 -5.973 1.00 89.19 101 VAL A CA 1
ATOM 780 C C . VAL A 1 101 ? -4.462 14.790 -6.015 1.00 89.19 101 VAL A C 1
ATOM 782 O O . VAL A 1 101 ? -5.310 14.842 -5.121 1.00 89.19 101 VAL A O 1
ATOM 785 N N . PRO A 1 102 ? -4.480 15.635 -7.063 1.00 88.62 102 PRO A N 1
ATOM 786 C CA . PRO A 1 102 ? -5.492 16.672 -7.207 1.00 88.62 102 PRO A CA 1
ATOM 787 C C . PRO A 1 102 ? -6.915 16.105 -7.152 1.00 88.62 102 PRO A C 1
ATOM 789 O O . PRO A 1 102 ? -7.235 15.132 -7.836 1.00 88.62 102 PRO A O 1
ATOM 792 N N . GLY A 1 103 ? -7.775 16.729 -6.343 1.00 87.56 103 GLY A N 1
ATOM 793 C CA . GLY A 1 103 ? -9.175 16.325 -6.167 1.00 87.56 103 GLY A CA 1
ATOM 794 C C . GLY A 1 103 ? -9.403 15.183 -5.169 1.00 87.56 103 GLY A C 1
ATOM 795 O O . GLY A 1 103 ? -10.549 14.789 -4.958 1.00 87.56 103 GLY A O 1
ATOM 796 N N . LEU A 1 104 ? -8.349 14.657 -4.539 1.00 91.50 104 LEU A N 1
ATOM 797 C CA . LEU A 1 104 ? -8.468 13.649 -3.488 1.00 91.50 104 LEU A CA 1
ATOM 798 C C . LEU A 1 104 ? -8.662 14.326 -2.125 1.00 91.50 104 LEU A C 1
ATOM 800 O O . LEU A 1 104 ? -7.893 15.208 -1.753 1.00 91.50 104 LEU A O 1
ATOM 804 N N . ALA A 1 105 ? -9.694 13.920 -1.384 1.00 92.62 105 ALA A N 1
ATOM 805 C CA . ALA A 1 105 ? -9.964 14.464 -0.058 1.00 92.62 105 ALA A CA 1
ATOM 806 C C . ALA A 1 105 ? -8.962 13.930 0.974 1.00 92.62 105 ALA A C 1
ATOM 808 O O . ALA A 1 105 ? -8.639 12.740 0.979 1.00 92.62 105 ALA A O 1
ATOM 809 N N . ASP A 1 106 ? -8.527 14.794 1.886 1.00 95.56 106 ASP A N 1
ATOM 810 C CA . ASP A 1 106 ? -7.544 14.438 2.903 1.00 95.56 106 ASP A CA 1
ATOM 811 C C . ASP A 1 106 ? -8.093 13.470 3.964 1.00 95.56 106 ASP A C 1
ATOM 813 O O . ASP A 1 106 ? -9.262 13.517 4.363 1.00 95.56 106 ASP A O 1
ATOM 817 N N . CYS A 1 107 ? -7.211 12.590 4.438 1.00 96.12 107 CYS A N 1
ATOM 818 C CA . CYS A 1 107 ? -7.411 11.763 5.624 1.00 96.12 107 CYS A CA 1
ATOM 819 C C . CYS A 1 107 ? -6.404 12.168 6.704 1.00 96.12 107 CYS A C 1
ATOM 821 O O . CYS A 1 107 ? -5.288 12.581 6.393 1.00 96.12 107 CYS A O 1
ATOM 823 N N . ASP A 1 108 ? -6.770 11.979 7.970 1.00 96.50 108 ASP A N 1
ATOM 824 C CA . ASP A 1 108 ? -5.831 12.095 9.086 1.00 96.50 108 ASP A CA 1
ATOM 825 C C . ASP A 1 108 ? -5.060 10.775 9.224 1.00 96.50 108 ASP A C 1
ATOM 827 O O . ASP A 1 108 ? -5.561 9.802 9.794 1.00 96.50 108 ASP A O 1
ATOM 831 N N . ILE A 1 109 ? -3.868 10.707 8.626 1.00 97.19 109 ILE A N 1
ATOM 832 C CA . ILE A 1 109 ? -3.017 9.513 8.639 1.00 97.19 109 ILE A CA 1
ATOM 833 C C . ILE A 1 109 ? -1.947 9.673 9.719 1.00 97.19 109 ILE A C 1
ATOM 835 O O . ILE A 1 109 ? -1.153 10.610 9.697 1.00 97.19 109 ILE A O 1
ATOM 839 N N . THR A 1 110 ? -1.884 8.727 10.654 1.00 96.88 110 THR A N 1
ATOM 840 C CA . THR A 1 110 ? -0.952 8.782 11.786 1.00 96.88 110 THR A CA 1
ATOM 841 C C . THR A 1 110 ? -0.402 7.406 12.137 1.00 96.88 110 THR A C 1
ATOM 843 O O . THR A 1 110 ? -1.060 6.396 11.919 1.00 96.88 110 THR A O 1
ATOM 846 N N . ALA A 1 111 ? 0.788 7.346 12.736 1.00 96.88 111 ALA A N 1
ATOM 847 C CA . ALA A 1 111 ? 1.338 6.125 13.339 1.00 96.88 111 ALA A CA 1
ATOM 848 C C . ALA A 1 111 ? 1.205 6.101 14.876 1.00 96.88 111 ALA A C 1
ATOM 850 O O . ALA A 1 111 ? 1.774 5.244 15.558 1.00 96.88 111 ALA A O 1
ATOM 851 N N . ASN A 1 112 ? 0.468 7.054 15.461 1.00 96.69 112 ASN A N 1
ATOM 852 C CA . ASN A 1 112 ? 0.272 7.123 16.905 1.00 96.69 112 ASN A CA 1
ATOM 853 C C . ASN A 1 112 ? -0.708 6.042 17.386 1.00 96.69 112 ASN A C 1
ATOM 855 O O . ASN A 1 112 ? -1.921 6.229 17.375 1.00 96.69 112 ASN A O 1
ATOM 859 N N . ARG A 1 113 ? -0.190 4.928 17.914 1.00 95.88 113 ARG A N 1
ATOM 860 C CA . ARG A 1 113 ? -1.010 3.801 18.403 1.00 95.88 113 ARG A CA 1
ATOM 861 C C . ARG A 1 113 ? -2.059 4.169 19.459 1.00 95.88 113 ARG A C 1
ATOM 863 O O . ARG A 1 113 ? -3.022 3.423 19.623 1.00 95.88 113 ARG A O 1
ATOM 870 N N . LYS A 1 114 ? -1.927 5.312 20.146 1.00 96.56 114 LYS A N 1
ATOM 871 C CA . LYS A 1 114 ? -2.937 5.792 21.106 1.00 96.56 114 LYS A CA 1
ATOM 872 C C . LYS A 1 114 ? -4.299 6.033 20.448 1.00 96.56 114 LYS A C 1
ATOM 874 O O . LYS A 1 114 ? -5.315 5.887 21.122 1.00 96.56 114 LYS A O 1
ATOM 879 N N . VAL A 1 115 ? -4.337 6.332 19.144 1.00 96.31 115 VAL A N 1
ATOM 880 C CA . VAL A 1 115 ? -5.598 6.556 18.418 1.00 96.31 115 VAL A CA 1
ATOM 881 C C . VAL A 1 115 ? -6.292 5.263 17.990 1.00 96.31 115 VAL A C 1
ATOM 883 O O . VAL A 1 115 ? -7.388 5.324 17.448 1.00 96.31 115 VAL A O 1
ATOM 886 N N . TYR A 1 116 ? -5.715 4.081 18.253 1.00 97.00 116 TYR A N 1
ATOM 887 C CA . TYR A 1 116 ? -6.249 2.799 17.775 1.00 97.00 116 TYR A CA 1
ATOM 888 C C . TYR A 1 116 ? -7.739 2.598 18.074 1.00 97.00 116 TYR A C 1
ATOM 890 O O . TYR A 1 116 ? -8.454 2.089 17.224 1.00 97.00 116 TYR A O 1
ATOM 898 N N . ARG A 1 117 ? -8.246 3.021 19.240 1.00 95.50 117 ARG A N 1
ATOM 899 C CA . ARG A 1 117 ? -9.678 2.864 19.558 1.00 95.50 117 ARG A CA 1
ATOM 900 C C . ARG A 1 117 ? -10.611 3.830 18.817 1.00 95.50 117 ARG A C 1
ATOM 902 O O . ARG A 1 117 ? -11.810 3.583 18.803 1.00 95.50 117 ARG A O 1
ATOM 909 N N . GLN A 1 118 ? -10.082 4.919 18.265 1.00 95.12 118 GLN A N 1
ATOM 910 C CA . GLN A 1 118 ? -10.843 6.007 17.636 1.00 95.12 118 GLN A CA 1
ATOM 911 C C . GLN A 1 118 ? -10.680 6.041 16.111 1.00 95.12 118 GLN A C 1
ATOM 913 O O . GLN A 1 118 ? -11.534 6.603 15.424 1.00 95.12 118 GLN A O 1
ATOM 918 N N . ALA A 1 119 ? -9.600 5.440 15.602 1.00 97.06 119 ALA A N 1
ATOM 919 C CA . ALA A 1 119 ? -9.301 5.368 14.183 1.00 97.06 119 ALA A CA 1
ATOM 920 C C . ALA A 1 119 ? -10.402 4.613 13.425 1.00 97.06 119 ALA A C 1
ATOM 922 O O . ALA A 1 119 ? -10.834 3.533 13.840 1.00 97.06 119 ALA A O 1
ATOM 923 N N . ASP A 1 120 ? -10.812 5.159 12.283 1.00 96.44 120 ASP A N 1
ATOM 924 C CA . ASP A 1 120 ? -11.810 4.548 11.404 1.00 96.44 120 ASP A CA 1
ATOM 925 C C . ASP A 1 120 ? -11.218 3.353 10.635 1.00 96.44 120 ASP A C 1
ATOM 927 O O . ASP A 1 120 ? -11.915 2.383 10.316 1.00 96.44 120 ASP A O 1
ATOM 931 N N . ALA A 1 121 ? -9.913 3.399 10.346 1.00 97.44 121 ALA A N 1
ATOM 932 C CA . ALA A 1 121 ? -9.197 2.310 9.700 1.00 97.44 121 ALA A CA 1
ATOM 933 C C . ALA A 1 121 ? -7.783 2.107 10.253 1.00 97.44 121 ALA A C 1
ATOM 935 O O . ALA A 1 121 ? -7.165 3.024 10.792 1.00 97.44 121 ALA A O 1
ATOM 936 N N . VAL A 1 122 ? -7.261 0.892 10.085 1.00 98.31 122 VAL A N 1
ATOM 937 C CA . VAL A 1 122 ? -5.907 0.506 10.492 1.00 98.31 122 VAL A CA 1
ATOM 938 C C . VAL A 1 122 ? -5.210 -0.184 9.329 1.00 98.31 122 VAL A C 1
ATOM 940 O O . VAL A 1 122 ? -5.687 -1.206 8.844 1.00 98.31 122 VAL A O 1
ATOM 943 N N . ILE A 1 123 ? -4.075 0.345 8.888 1.00 98.50 123 ILE A N 1
ATOM 944 C CA . ILE A 1 123 ? -3.221 -0.299 7.888 1.00 98.50 123 ILE A CA 1
ATOM 945 C C . ILE A 1 123 ? -2.145 -1.089 8.628 1.00 98.50 123 ILE A C 1
ATOM 947 O O . ILE A 1 123 ? -1.430 -0.539 9.468 1.00 98.50 123 ILE A O 1
ATOM 951 N N . VAL A 1 124 ? -2.027 -2.376 8.315 1.00 98.31 124 VAL A N 1
ATOM 952 C CA . VAL A 1 124 ? -1.005 -3.258 8.886 1.00 98.31 124 VAL A CA 1
ATOM 953 C C . VAL A 1 124 ? -0.092 -3.725 7.766 1.00 98.31 124 VAL A C 1
ATOM 955 O O . VAL A 1 124 ? -0.550 -4.385 6.833 1.00 98.31 124 VAL A O 1
ATOM 958 N N . HIS A 1 125 ? 1.197 -3.406 7.864 1.00 97.88 125 HIS A N 1
ATOM 959 C CA . HIS A 1 125 ? 2.186 -3.934 6.935 1.00 97.88 125 HIS A CA 1
ATOM 960 C C . HIS A 1 125 ? 2.567 -5.360 7.341 1.00 97.88 125 HIS A C 1
ATOM 962 O O . HIS A 1 125 ? 3.030 -5.600 8.457 1.00 97.88 125 HIS A O 1
ATOM 968 N N . HIS A 1 126 ? 2.345 -6.312 6.437 1.00 97.44 126 HIS A N 1
ATOM 969 C CA . HIS A 1 126 ? 2.491 -7.736 6.708 1.00 97.44 126 HIS A CA 1
ATOM 970 C C . HIS A 1 126 ? 3.918 -8.107 7.115 1.00 97.44 126 HIS A C 1
ATOM 972 O O . HIS A 1 126 ? 4.089 -8.813 8.105 1.00 97.44 126 HIS A O 1
ATOM 978 N N . TRP A 1 127 ? 4.934 -7.582 6.423 1.00 96.94 127 TRP A N 1
ATOM 979 C CA . TRP A 1 127 ? 6.342 -7.870 6.718 1.00 96.94 127 TRP A CA 1
ATOM 980 C C . TRP A 1 127 ? 6.722 -7.609 8.182 1.00 96.94 127 TRP A C 1
ATOM 982 O O . TRP A 1 127 ? 7.469 -8.373 8.789 1.00 96.94 127 TRP A O 1
ATOM 992 N N . ASP A 1 128 ? 6.168 -6.552 8.778 1.00 97.00 128 ASP A N 1
ATOM 993 C CA . ASP A 1 128 ? 6.513 -6.148 10.144 1.00 97.00 128 ASP A CA 1
ATOM 994 C C . ASP A 1 128 ? 5.807 -6.996 11.211 1.00 97.00 128 ASP A C 1
ATOM 996 O O . ASP A 1 128 ? 6.189 -6.966 12.382 1.00 97.00 128 ASP A O 1
ATOM 1000 N N . VAL A 1 129 ? 4.768 -7.744 10.823 1.00 97.25 129 VAL A N 1
ATOM 1001 C CA . VAL A 1 129 ? 3.981 -8.598 11.726 1.00 97.25 129 VAL A CA 1
ATOM 1002 C C . VAL A 1 129 ? 4.117 -10.090 11.418 1.00 97.25 129 VAL A C 1
ATOM 1004 O O . VAL A 1 129 ? 3.698 -10.915 12.226 1.00 97.25 129 VAL A O 1
ATOM 1007 N N . MET A 1 130 ? 4.699 -10.469 10.274 1.00 96.06 130 MET A N 1
ATOM 1008 C CA . MET A 1 130 ? 4.727 -11.856 9.789 1.00 96.06 130 MET A CA 1
ATOM 1009 C C . MET A 1 130 ? 5.623 -12.792 10.604 1.00 96.06 130 MET A C 1
ATOM 1011 O O . MET A 1 130 ? 5.564 -14.005 10.411 1.00 96.06 130 MET A O 1
ATOM 1015 N N . PHE A 1 131 ? 6.472 -12.266 11.491 1.00 95.50 131 PHE A N 1
ATOM 1016 C CA . PHE A 1 131 ? 7.345 -13.081 12.340 1.00 95.50 131 PHE A CA 1
ATOM 1017 C C . PHE A 1 131 ? 6.654 -13.506 13.634 1.00 95.50 131 PHE A C 1
ATOM 1019 O O . PHE A 1 131 ? 6.816 -14.649 14.062 1.00 95.50 131 PHE A O 1
ATOM 1026 N N . ASN A 1 132 ? 5.833 -12.639 14.228 1.00 96.00 132 ASN A N 1
ATOM 1027 C CA . ASN A 1 132 ? 5.023 -12.982 15.391 1.00 96.00 132 ASN A CA 1
ATOM 1028 C C . ASN A 1 132 ? 3.646 -12.287 15.359 1.00 96.00 132 ASN A C 1
ATOM 1030 O O . ASN A 1 132 ? 3.384 -11.386 16.164 1.00 96.00 132 ASN A O 1
ATOM 1034 N N . PRO A 1 133 ? 2.724 -12.729 14.478 1.00 94.56 133 PRO A N 1
ATOM 1035 C CA . PRO A 1 133 ? 1.403 -12.121 14.327 1.00 94.56 133 PRO A CA 1
ATOM 1036 C C . PRO A 1 133 ? 0.630 -11.983 15.637 1.00 94.56 133 PRO A C 1
ATOM 1038 O O . PRO A 1 133 ? -0.030 -10.974 15.868 1.00 94.56 133 PRO A O 1
ATOM 1041 N N . ARG A 1 134 ? 0.744 -12.976 16.529 1.00 90.69 134 ARG A N 1
ATOM 1042 C CA . ARG A 1 134 ? -0.002 -13.021 17.794 1.00 90.69 134 ARG A CA 1
ATOM 1043 C C . ARG A 1 134 ? 0.287 -11.826 18.698 1.00 90.69 134 ARG A C 1
ATOM 1045 O O . ARG A 1 134 ? -0.630 -11.341 19.349 1.00 90.69 134 ARG A O 1
ATOM 1052 N N . SER A 1 135 ? 1.537 -11.367 18.753 1.00 93.75 135 SER A N 1
ATOM 1053 C CA . SER A 1 135 ? 1.927 -10.219 19.583 1.00 93.75 135 SER A CA 1
ATOM 1054 C C . SER A 1 135 ? 2.062 -8.921 18.791 1.00 93.75 135 SER A C 1
ATOM 1056 O O . SER A 1 135 ? 2.057 -7.846 19.385 1.00 93.75 135 SER A O 1
ATOM 1058 N N . GLN A 1 136 ? 2.256 -9.007 17.472 1.00 95.69 136 GLN A N 1
ATOM 1059 C CA . GLN A 1 136 ? 2.558 -7.848 16.634 1.00 95.69 136 GLN A CA 1
ATOM 1060 C C . GLN A 1 136 ? 1.330 -7.249 15.952 1.00 95.69 136 GLN A C 1
ATOM 1062 O O . GLN A 1 136 ? 1.426 -6.111 15.508 1.00 95.69 136 GLN A O 1
ATOM 1067 N N . LEU A 1 137 ? 0.197 -7.952 15.863 1.00 96.31 137 LEU A N 1
ATOM 1068 C CA . LEU A 1 137 ? -1.054 -7.399 15.332 1.00 96.31 137 LEU A CA 1
ATOM 1069 C C . LEU A 1 137 ? -1.733 -6.428 16.319 1.00 96.31 137 LEU A C 1
ATOM 1071 O O . LEU A 1 137 ? -1.450 -6.473 17.520 1.00 96.31 137 LEU A O 1
ATOM 1075 N N . PRO A 1 138 ? -2.639 -5.548 15.841 1.00 95.50 138 PRO A N 1
ATOM 1076 C CA . PRO A 1 138 ? -3.429 -4.713 16.734 1.00 95.50 138 PRO A CA 1
ATOM 1077 C C . PRO A 1 138 ? -4.255 -5.550 17.723 1.00 95.50 138 PRO A C 1
ATOM 1079 O O . PRO A 1 138 ? -4.750 -6.624 17.368 1.00 95.50 138 PRO A O 1
ATOM 1082 N N . PRO A 1 139 ? -4.413 -5.084 18.975 1.00 92.75 139 PRO A N 1
ATOM 1083 C CA . PRO A 1 139 ? -5.036 -5.876 20.023 1.00 92.75 139 PRO A CA 1
ATOM 1084 C C . PRO A 1 139 ? -6.531 -6.079 19.762 1.00 92.75 139 PRO A C 1
ATOM 1086 O O . PRO A 1 139 ? -7.237 -5.176 19.308 1.00 92.75 139 PRO A O 1
ATOM 1089 N N . SER A 1 140 ? -7.018 -7.267 20.110 1.00 86.69 140 SER A N 1
ATOM 1090 C CA . SER A 1 140 ? -8.448 -7.586 20.130 1.00 86.69 140 SER A CA 1
ATOM 1091 C C . SER A 1 140 ? -9.082 -7.230 21.489 1.00 86.69 140 SER A C 1
ATOM 1093 O O . SER A 1 140 ? -8.378 -7.264 22.500 1.00 86.69 140 SER A O 1
ATOM 1095 N N . PRO A 1 141 ? -10.393 -6.915 21.549 1.00 89.25 141 PRO A N 1
ATOM 1096 C CA . PRO A 1 141 ? -11.331 -6.865 20.427 1.00 89.25 141 PRO A CA 1
ATOM 1097 C C . PRO A 1 141 ? -11.156 -5.607 19.568 1.00 89.25 141 PRO A C 1
ATOM 1099 O O . PRO A 1 141 ? -10.800 -4.533 20.055 1.00 89.25 141 PRO A O 1
ATOM 1102 N N . ARG A 1 142 ? -11.430 -5.751 18.269 1.00 92.75 142 ARG A N 1
ATOM 1103 C CA . ARG A 1 142 ? -11.460 -4.633 17.323 1.00 92.75 142 ARG A CA 1
ATOM 1104 C C . ARG A 1 142 ? -12.678 -3.739 17.603 1.00 92.75 142 ARG A C 1
ATOM 1106 O O . ARG A 1 142 ? -13.769 -4.284 17.777 1.00 92.75 142 ARG A O 1
ATOM 1113 N N . PRO A 1 143 ? -12.531 -2.400 17.610 1.00 94.44 143 PRO A N 1
ATOM 1114 C CA . PRO A 1 143 ? -13.671 -1.492 17.699 1.00 94.44 143 PRO A CA 1
ATOM 1115 C C . PRO A 1 143 ? -14.717 -1.757 16.597 1.00 94.44 143 PRO A C 1
ATOM 1117 O O . PRO A 1 143 ? -14.333 -2.009 15.449 1.00 94.44 143 PRO A O 1
ATOM 1120 N N . PRO A 1 144 ? -16.029 -1.686 16.898 1.00 92.44 144 PRO A N 1
ATOM 1121 C CA . PRO A 1 144 ? -17.075 -1.870 15.894 1.00 92.44 144 PRO A CA 1
ATOM 1122 C C . PRO A 1 144 ? -16.931 -0.884 14.731 1.00 92.44 144 PRO A C 1
ATOM 1124 O O . PRO A 1 144 ? -16.691 0.301 14.938 1.00 92.44 144 PRO A O 1
ATOM 1127 N N . GLY A 1 145 ? -17.071 -1.376 13.500 1.00 92.31 145 GLY A N 1
ATOM 1128 C CA . GLY A 1 145 ? -16.973 -0.555 12.288 1.00 92.31 145 GLY A CA 1
ATOM 1129 C C . GLY A 1 145 ? -15.547 -0.192 11.856 1.00 92.31 145 GLY A C 1
ATOM 1130 O O . GLY A 1 145 ? -15.365 0.205 10.707 1.00 92.31 145 GLY A O 1
ATOM 1131 N N . GLN A 1 146 ? -14.526 -0.398 12.699 1.00 95.69 146 GLN A N 1
ATOM 1132 C CA . GLN A 1 146 ? -13.137 -0.177 12.300 1.00 95.69 146 GLN A CA 1
ATOM 1133 C C . GLN A 1 146 ? -12.714 -1.188 11.228 1.00 95.69 146 GLN A C 1
ATOM 1135 O O . GLN A 1 146 ? -12.914 -2.402 11.378 1.00 95.69 146 GLN A O 1
ATOM 1140 N N . ARG A 1 147 ? -12.097 -0.686 10.154 1.00 96.50 147 ARG A N 1
ATOM 1141 C CA . ARG A 1 147 ? -11.638 -1.509 9.026 1.00 96.50 147 ARG A CA 1
ATOM 1142 C C . ARG A 1 147 ? -10.134 -1.707 9.050 1.00 96.50 147 ARG A C 1
ATOM 1144 O O . ARG A 1 147 ? -9.383 -0.746 9.160 1.00 96.50 147 ARG A O 1
ATOM 1151 N N . TRP A 1 148 ? -9.677 -2.943 8.916 1.00 97.44 148 TRP A N 1
ATOM 1152 C CA . TRP A 1 148 ? -8.257 -3.240 8.772 1.00 97.44 148 TRP A CA 1
ATOM 1153 C C . TRP A 1 148 ? -7.897 -3.461 7.307 1.00 97.44 148 TRP A C 1
ATOM 1155 O O . TRP A 1 148 ? -8.587 -4.188 6.592 1.00 97.44 148 TRP A O 1
ATOM 1165 N N . VAL A 1 149 ? -6.793 -2.862 6.877 1.00 98.12 149 VAL A N 1
ATOM 1166 C CA . VAL A 1 149 ? -6.223 -3.019 5.539 1.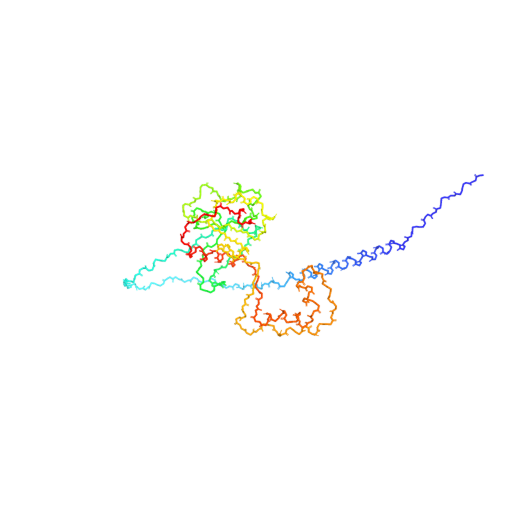00 98.12 149 VAL A CA 1
ATOM 1167 C C . VAL A 1 149 ? -4.942 -3.829 5.662 1.00 98.12 149 VAL A C 1
ATOM 1169 O O . VAL A 1 149 ? -4.013 -3.428 6.370 1.00 98.12 149 VAL A O 1
ATOM 1172 N N . TRP A 1 150 ? -4.899 -4.974 4.988 1.00 97.75 150 TRP A N 1
ATOM 1173 C CA . TRP A 1 150 ? -3.689 -5.778 4.874 1.00 97.75 150 TRP A CA 1
ATOM 1174 C C . TRP A 1 150 ? -2.800 -5.169 3.798 1.00 97.75 150 TRP A C 1
ATOM 1176 O O . TRP A 1 150 ? -3.221 -5.069 2.646 1.00 97.75 150 TRP A O 1
ATOM 1186 N N . TYR A 1 151 ? -1.592 -4.748 4.161 1.00 98.00 151 TYR A N 1
ATOM 1187 C CA . TYR A 1 151 ? -0.635 -4.166 3.230 1.00 98.00 151 TYR A CA 1
ATOM 1188 C C . TYR A 1 151 ? 0.577 -5.072 3.051 1.00 98.00 151 TYR A C 1
ATOM 1190 O O . TYR A 1 151 ? 1.261 -5.382 4.025 1.00 98.00 151 TYR A O 1
ATOM 1198 N N . ASN A 1 152 ? 0.886 -5.455 1.814 1.00 96.50 152 ASN A N 1
ATOM 1199 C CA . ASN A 1 152 ? 2.106 -6.195 1.515 1.00 96.50 152 ASN A CA 1
ATOM 1200 C C . ASN A 1 152 ? 2.539 -6.000 0.065 1.00 96.50 152 ASN A C 1
ATOM 1202 O O . ASN A 1 152 ? 1.726 -6.130 -0.853 1.00 96.50 152 ASN A O 1
ATOM 1206 N N . MET A 1 153 ? 3.829 -5.762 -0.138 1.00 95.38 153 MET A N 1
ATOM 1207 C CA . MET A 1 153 ? 4.424 -5.692 -1.475 1.00 95.38 153 MET A CA 1
ATOM 1208 C C . MET A 1 153 ? 5.189 -6.965 -1.844 1.00 95.38 153 MET A C 1
ATOM 1210 O O . MET A 1 153 ? 5.505 -7.164 -3.006 1.00 95.38 153 MET A O 1
ATOM 1214 N N . GLU A 1 154 ? 5.435 -7.856 -0.889 1.00 94.56 154 GLU A N 1
ATOM 1215 C CA . GLU A 1 154 ? 6.281 -9.026 -1.098 1.00 94.56 154 GLU A CA 1
ATOM 1216 C C . GLU A 1 154 ? 5.515 -10.223 -1.685 1.00 94.56 154 GLU A C 1
ATOM 1218 O O . GLU A 1 154 ? 4.332 -10.418 -1.384 1.00 94.56 154 GLU A O 1
ATOM 1223 N N . PRO A 1 155 ? 6.170 -11.066 -2.506 1.00 91.56 155 PRO A N 1
ATOM 1224 C CA . PRO A 1 155 ? 5.558 -12.280 -3.030 1.00 91.56 155 PRO A CA 1
ATOM 1225 C C . PRO A 1 155 ? 5.264 -13.300 -1.915 1.00 91.56 155 PRO A C 1
ATOM 1227 O O . PRO A 1 155 ? 5.870 -13.243 -0.839 1.00 91.56 155 PRO A O 1
ATOM 1230 N N . PRO A 1 156 ? 4.389 -14.296 -2.165 1.00 91.69 156 PRO A N 1
ATOM 1231 C CA . PRO A 1 156 ? 3.999 -15.287 -1.159 1.00 91.69 156 PRO A CA 1
ATOM 1232 C C . PRO A 1 156 ? 5.188 -16.093 -0.621 1.00 91.69 156 PRO A C 1
ATOM 1234 O O . PRO A 1 156 ? 5.254 -16.363 0.572 1.00 91.69 156 PRO A O 1
ATOM 1237 N N . LEU A 1 157 ? 6.181 -16.395 -1.466 1.00 90.94 157 LEU A N 1
ATOM 1238 C CA . LEU A 1 157 ? 7.418 -17.076 -1.053 1.00 90.94 157 LEU A CA 1
ATOM 1239 C C . LEU A 1 157 ? 8.216 -16.300 0.006 1.00 90.94 157 LEU A C 1
ATOM 1241 O O . LEU A 1 157 ? 8.959 -16.902 0.775 1.00 90.94 157 LEU A O 1
ATOM 1245 N N . ASN A 1 158 ? 8.055 -14.978 0.047 1.00 94.50 158 ASN A N 1
ATOM 1246 C CA . ASN A 1 158 ? 8.731 -14.089 0.985 1.00 94.50 158 ASN A CA 1
ATOM 1247 C C . ASN A 1 158 ? 7.788 -13.607 2.109 1.00 94.50 158 ASN A C 1
ATOM 1249 O O . ASN A 1 158 ? 8.183 -12.818 2.957 1.00 94.50 158 ASN A O 1
ATOM 1253 N N . SER A 1 159 ? 6.541 -14.090 2.140 1.00 94.81 159 SER A N 1
ATOM 1254 C CA . SER A 1 159 ? 5.501 -13.641 3.069 1.00 94.81 159 SER A CA 1
ATOM 1255 C C . SER A 1 159 ? 5.097 -14.784 3.997 1.00 94.81 159 SER A C 1
ATOM 1257 O O . SER A 1 159 ? 4.353 -15.692 3.628 1.00 94.81 159 SER A O 1
ATOM 1259 N N . ARG A 1 160 ? 5.637 -14.788 5.217 1.00 95.12 160 ARG A N 1
ATOM 1260 C CA . ARG A 1 160 ? 5.425 -15.883 6.177 1.00 95.12 160 ARG A CA 1
ATOM 1261 C C . ARG A 1 160 ? 4.068 -15.755 6.869 1.00 95.12 160 ARG A C 1
ATOM 1263 O O . ARG A 1 160 ? 3.557 -14.668 7.081 1.00 95.12 160 ARG A O 1
ATOM 1270 N N . GLN A 1 161 ? 3.510 -16.877 7.321 1.00 95.31 161 GLN A N 1
ATOM 1271 C CA . GLN A 1 161 ? 2.296 -16.887 8.153 1.00 95.31 161 GLN A CA 1
ATOM 1272 C C . GLN A 1 161 ? 1.081 -16.186 7.507 1.00 95.31 161 GLN A C 1
ATOM 1274 O O . GLN A 1 161 ? 0.268 -15.594 8.215 1.00 95.31 161 GLN A O 1
ATOM 1279 N N . LEU A 1 162 ? 0.910 -16.286 6.181 1.00 94.88 162 LEU A N 1
ATOM 1280 C CA . LEU A 1 162 ? -0.255 -15.721 5.480 1.00 94.88 162 LEU A CA 1
ATOM 1281 C C . LEU A 1 162 ? -1.583 -16.242 6.047 1.00 94.88 162 LEU A C 1
ATOM 1283 O O . LEU A 1 162 ? -2.474 -15.441 6.303 1.00 94.88 162 LEU A O 1
ATOM 1287 N N . ARG A 1 163 ? -1.673 -17.540 6.383 1.00 94.88 163 ARG A N 1
ATOM 1288 C CA . ARG A 1 163 ? -2.856 -18.128 7.051 1.00 94.88 163 ARG A CA 1
ATOM 1289 C C . ARG A 1 163 ? -3.238 -17.430 8.351 1.00 94.88 163 ARG A C 1
ATOM 1291 O O . ARG A 1 163 ? -4.407 -17.389 8.705 1.00 94.88 163 ARG A O 1
ATOM 1298 N N . ALA A 1 164 ? -2.268 -16.884 9.088 1.00 95.38 164 ALA A N 1
ATOM 1299 C CA . ALA A 1 164 ? -2.552 -16.179 10.337 1.00 95.38 164 ALA A CA 1
ATOM 1300 C C . ALA A 1 164 ? -3.256 -14.830 10.104 1.00 95.38 164 ALA A C 1
ATOM 1302 O O . ALA A 1 164 ? -3.723 -14.221 11.062 1.00 95.38 164 ALA A O 1
ATOM 1303 N N . MET A 1 165 ? -3.306 -14.353 8.856 1.00 95.75 165 MET A N 1
ATOM 1304 C CA . MET A 1 165 ? -4.000 -13.132 8.445 1.00 95.75 165 MET A CA 1
ATOM 1305 C C . MET A 1 165 ? -5.441 -13.404 7.983 1.00 95.75 165 MET A C 1
ATOM 1307 O O . MET A 1 165 ? -6.213 -12.458 7.806 1.00 95.75 165 MET A O 1
ATOM 1311 N N . ASP A 1 166 ? -5.806 -14.672 7.775 1.00 95.62 166 ASP A N 1
ATOM 1312 C CA . ASP A 1 166 ? -7.099 -15.071 7.225 1.00 95.62 166 ASP A CA 1
ATOM 1313 C C . ASP A 1 166 ? -8.254 -14.619 8.126 1.00 95.62 166 ASP A C 1
ATOM 1315 O O . ASP A 1 166 ? -8.206 -14.727 9.352 1.00 95.62 166 ASP A O 1
ATOM 1319 N N . GLY A 1 167 ? -9.297 -14.058 7.512 1.00 95.25 167 GLY A N 1
ATOM 1320 C CA . GLY A 1 167 ? -10.479 -13.564 8.215 1.00 95.25 167 GLY A CA 1
ATOM 1321 C C . GLY A 1 167 ? -10.254 -12.318 9.078 1.00 95.25 167 GLY A C 1
ATOM 1322 O O . GLY A 1 167 ? -11.208 -11.830 9.685 1.00 95.25 167 GLY A O 1
ATOM 1323 N N . LEU A 1 168 ? -9.032 -11.774 9.146 1.00 95.06 168 LEU A N 1
ATOM 1324 C CA . LEU A 1 168 ? -8.741 -10.611 9.983 1.00 95.06 168 LEU A CA 1
ATOM 1325 C C . LEU A 1 168 ? -8.987 -9.288 9.260 1.00 95.06 168 LEU A C 1
ATOM 1327 O O . LEU A 1 168 ? -9.390 -8.321 9.899 1.00 95.06 168 LEU A O 1
ATOM 1331 N N . PHE A 1 169 ? -8.740 -9.205 7.959 1.00 96.25 169 PHE A N 1
ATOM 1332 C CA . PHE A 1 169 ? -8.708 -7.930 7.240 1.00 96.25 169 PHE A CA 1
ATOM 1333 C C . PHE A 1 169 ? -9.983 -7.670 6.444 1.00 96.25 169 PHE A C 1
ATOM 1335 O O . PHE A 1 169 ? -10.699 -8.594 6.069 1.00 96.25 169 PHE A O 1
ATOM 1342 N N . ASN A 1 170 ? -10.269 -6.397 6.186 1.00 96.81 170 ASN A N 1
ATOM 1343 C CA . ASN A 1 170 ? -11.423 -5.956 5.408 1.00 96.81 170 ASN A CA 1
ATOM 1344 C C . ASN A 1 170 ? -11.056 -5.627 3.957 1.00 96.81 170 ASN A C 1
ATOM 1346 O O . ASN A 1 170 ? -11.880 -5.803 3.065 1.00 96.81 170 ASN A O 1
ATOM 1350 N N . LEU A 1 171 ? -9.832 -5.145 3.733 1.00 97.25 171 LEU A N 1
ATOM 1351 C CA . LEU A 1 171 ? -9.323 -4.749 2.423 1.00 97.25 171 LEU A CA 1
ATOM 1352 C C . LEU A 1 171 ? -7.883 -5.230 2.241 1.00 97.25 171 LEU A C 1
ATOM 1354 O O . LEU A 1 171 ? -7.137 -5.376 3.216 1.00 97.25 171 LEU A O 1
ATOM 1358 N N . THR A 1 172 ? -7.488 -5.406 0.987 1.00 97.25 172 THR A N 1
ATOM 1359 C CA . THR A 1 172 ? -6.124 -5.729 0.558 1.00 97.25 172 THR A CA 1
ATOM 1360 C C . THR A 1 172 ? -5.463 -4.539 -0.142 1.00 97.25 172 THR A C 1
ATOM 1362 O O . THR A 1 172 ? -6.076 -3.861 -0.964 1.00 97.25 172 THR A O 1
ATOM 1365 N N . MET A 1 173 ? -4.193 -4.279 0.163 1.00 97.81 173 MET A N 1
ATOM 1366 C CA . MET A 1 173 ? -3.352 -3.293 -0.517 1.00 97.81 173 MET A CA 1
ATOM 1367 C C . MET A 1 173 ? -2.047 -3.965 -0.947 1.00 97.81 173 MET A C 1
ATOM 1369 O O . MET A 1 173 ? -1.269 -4.400 -0.095 1.00 97.81 173 MET A O 1
ATOM 1373 N N . SER A 1 174 ? -1.810 -4.093 -2.256 1.00 96.50 174 SER A N 1
ATOM 1374 C CA . SER A 1 174 ? -0.664 -4.858 -2.771 1.00 96.50 174 SER A CA 1
ATOM 1375 C C . SER A 1 174 ? -0.283 -4.501 -4.213 1.00 96.50 174 SER A C 1
ATOM 1377 O O . SER A 1 174 ? -0.959 -3.721 -4.885 1.00 96.50 174 SER A O 1
ATOM 1379 N N . TYR A 1 175 ? 0.787 -5.128 -4.708 1.00 94.62 175 TYR A N 1
ATOM 1380 C CA . TYR A 1 175 ? 1.242 -5.067 -6.099 1.00 94.62 175 TYR A CA 1
ATOM 1381 C C . TYR A 1 175 ? 0.350 -5.843 -7.073 1.00 94.62 175 TYR A C 1
ATOM 1383 O O . TYR A 1 175 ? 0.573 -5.774 -8.279 1.00 94.62 175 TYR A O 1
ATOM 1391 N N . ARG A 1 176 ? -0.622 -6.619 -6.586 1.00 93.94 176 ARG A N 1
ATOM 1392 C CA . ARG A 1 176 ? -1.553 -7.353 -7.444 1.00 93.94 176 ARG A CA 1
ATOM 1393 C C . ARG A 1 176 ? -2.699 -6.465 -7.914 1.00 93.94 176 ARG A C 1
ATOM 1395 O O . ARG A 1 176 ? -3.303 -5.750 -7.112 1.00 93.94 176 ARG A O 1
ATOM 1402 N N . SER A 1 177 ? -3.028 -6.548 -9.200 1.00 93.94 177 SER A N 1
ATOM 1403 C CA . SER A 1 177 ? -4.067 -5.728 -9.839 1.00 93.94 177 SER A CA 1
ATOM 1404 C C . SER A 1 177 ? -5.488 -6.016 -9.356 1.00 93.94 177 SER A C 1
ATOM 1406 O O . SER A 1 177 ? -6.362 -5.181 -9.552 1.00 93.94 177 SER A O 1
ATOM 1408 N N . ASP A 1 178 ? -5.722 -7.176 -8.741 1.00 94.69 178 ASP A N 1
ATOM 1409 C CA . ASP A 1 178 ? -7.007 -7.593 -8.168 1.00 94.69 178 ASP A CA 1
ATOM 1410 C C . ASP A 1 178 ? -7.163 -7.231 -6.678 1.00 94.69 178 ASP A C 1
ATOM 1412 O O . ASP A 1 178 ? -8.147 -7.621 -6.055 1.00 94.69 178 ASP A O 1
ATOM 1416 N N . SER A 1 179 ? -6.211 -6.493 -6.094 1.00 96.12 179 SER A N 1
ATOM 1417 C CA . SER A 1 179 ? -6.335 -5.975 -4.725 1.00 96.12 179 SER A CA 1
ATOM 1418 C C . SER A 1 179 ? -7.300 -4.793 -4.636 1.00 96.12 179 SER A C 1
ATOM 1420 O O . SER A 1 179 ? -7.467 -4.036 -5.593 1.00 96.12 179 SER A O 1
ATOM 1422 N N . ASP A 1 180 ? -7.903 -4.585 -3.460 1.00 96.38 180 ASP A N 1
ATOM 1423 C CA . ASP A 1 180 ? -8.819 -3.456 -3.233 1.00 96.38 180 ASP A CA 1
ATOM 1424 C C . ASP A 1 180 ? -8.124 -2.100 -3.432 1.00 96.38 180 ASP A C 1
ATOM 1426 O O . ASP A 1 180 ? -8.742 -1.137 -3.896 1.00 96.38 180 ASP A O 1
ATOM 1430 N N . VAL A 1 181 ? -6.840 -2.029 -3.065 1.00 96.31 181 VAL A N 1
ATOM 1431 C CA . VAL A 1 181 ? -5.950 -0.886 -3.282 1.00 96.31 181 VAL A CA 1
ATOM 1432 C C . VAL A 1 181 ? -4.722 -1.350 -4.065 1.00 96.31 181 VAL A C 1
ATOM 1434 O O . VAL A 1 181 ? -3.702 -1.745 -3.496 1.00 96.31 181 VAL A O 1
ATOM 1437 N N . PHE A 1 182 ? -4.809 -1.255 -5.391 1.00 95.81 182 PHE A N 1
ATOM 1438 C CA . PHE A 1 182 ? -3.717 -1.622 -6.286 1.00 95.81 182 PHE A CA 1
ATOM 1439 C C . PHE A 1 182 ? -2.573 -0.595 -6.279 1.00 95.81 182 PHE A C 1
ATOM 1441 O O . PHE A 1 182 ? -2.732 0.577 -6.652 1.00 95.81 182 PHE A O 1
ATOM 1448 N N . MET A 1 183 ? -1.387 -1.066 -5.892 1.00 92.88 183 MET A N 1
ATOM 1449 C CA . MET A 1 183 ? -0.146 -0.298 -5.831 1.00 92.88 183 MET A CA 1
ATOM 1450 C C . MET A 1 183 ? 1.010 -1.089 -6.448 1.00 92.88 183 MET A C 1
ATOM 1452 O O . MET A 1 183 ? 1.719 -1.783 -5.727 1.00 92.88 183 MET A O 1
ATOM 1456 N N . PRO A 1 184 ? 1.245 -0.995 -7.768 1.00 94.00 184 PRO A N 1
ATOM 1457 C CA . PRO A 1 184 ? 2.405 -1.630 -8.381 1.00 94.00 184 PRO A CA 1
ATOM 1458 C C . PRO A 1 184 ? 3.703 -0.913 -7.981 1.00 94.00 184 PRO A C 1
ATOM 1460 O O . PRO A 1 184 ? 3.703 0.267 -7.622 1.00 94.00 184 PRO A O 1
ATOM 1463 N N . TYR A 1 185 ? 4.832 -1.612 -8.117 1.00 91.50 185 TYR A N 1
ATOM 1464 C CA . TYR A 1 185 ? 6.170 -1.048 -7.885 1.00 91.50 185 TYR A CA 1
ATOM 1465 C C . TYR A 1 185 ? 6.506 0.136 -8.805 1.00 91.50 185 TYR A C 1
ATOM 1467 O O . TYR A 1 185 ? 7.296 1.009 -8.444 1.00 91.50 185 TYR A O 1
ATOM 1475 N N . GLY A 1 186 ? 5.885 0.187 -9.980 1.00 91.75 186 GLY A N 1
ATOM 1476 C CA . GLY A 1 186 ? 5.954 1.321 -10.883 1.00 91.75 186 GLY A CA 1
ATOM 1477 C C . GLY A 1 186 ? 4.931 1.213 -12.005 1.00 91.75 186 GLY A C 1
ATOM 1478 O O . GLY A 1 186 ? 4.358 0.150 -12.243 1.00 91.75 186 GLY A O 1
ATOM 1479 N N . TRP A 1 187 ? 4.683 2.330 -12.677 1.00 91.12 187 TRP A N 1
ATOM 1480 C CA . TRP A 1 187 ? 3.803 2.411 -13.841 1.00 91.12 187 TRP A CA 1
ATOM 1481 C C . TRP A 1 187 ? 4.292 3.494 -14.800 1.00 91.12 187 TRP A C 1
ATOM 1483 O O . TRP A 1 187 ? 5.160 4.300 -14.467 1.00 91.12 187 TRP A O 1
ATOM 1493 N N . LEU A 1 188 ? 3.741 3.499 -16.010 1.00 90.12 188 LEU A N 1
ATOM 1494 C CA . LEU A 1 188 ? 3.969 4.557 -16.983 1.00 90.12 188 LEU A CA 1
ATOM 1495 C C . LEU A 1 188 ? 2.773 5.505 -16.971 1.00 90.12 188 LEU A C 1
ATOM 1497 O O . LEU A 1 188 ? 1.630 5.053 -17.022 1.00 90.12 188 LEU A O 1
ATOM 1501 N N . GLU A 1 189 ? 3.031 6.807 -16.925 1.00 88.62 189 GLU A N 1
ATOM 1502 C CA . GLU A 1 189 ? 1.990 7.827 -17.064 1.00 88.62 189 GLU A CA 1
ATOM 1503 C C . GLU A 1 189 ? 2.322 8.803 -18.197 1.00 88.62 189 GLU A C 1
ATOM 1505 O O . GLU A 1 189 ? 3.506 9.022 -18.479 1.00 88.62 189 GLU A O 1
ATOM 1510 N N . PRO A 1 190 ? 1.314 9.397 -18.857 1.00 88.56 190 PRO A N 1
ATOM 1511 C CA . PRO A 1 190 ? 1.543 10.428 -19.860 1.00 88.56 190 PRO A CA 1
ATOM 1512 C C . PRO A 1 190 ? 2.293 11.637 -19.297 1.00 88.56 190 PRO A C 1
ATOM 1514 O O . PRO A 1 190 ? 2.090 12.042 -18.151 1.00 88.56 190 PRO A O 1
ATOM 1517 N N . TRP A 1 191 ? 3.127 12.262 -20.127 1.00 80.19 191 TRP A N 1
ATOM 1518 C CA . TRP A 1 191 ? 3.651 13.590 -19.818 1.00 80.19 191 TRP A CA 1
ATOM 1519 C C . TRP A 1 191 ? 2.518 14.619 -19.834 1.00 80.19 191 TRP A C 1
ATOM 1521 O O . TRP A 1 191 ? 1.801 14.750 -20.821 1.00 80.19 191 TRP A O 1
ATOM 1531 N N . SER A 1 192 ? 2.400 15.415 -18.774 1.00 68.06 192 SER A N 1
ATOM 1532 C CA . SER A 1 192 ? 1.486 16.562 -18.717 1.00 68.06 192 SER A CA 1
ATOM 1533 C C . SER A 1 192 ? 2.053 17.819 -19.411 1.00 68.06 192 SER A C 1
ATOM 1535 O O . SER A 1 192 ? 1.668 18.933 -19.073 1.00 68.06 192 SER A O 1
ATOM 1537 N N . GLY A 1 193 ? 2.999 17.670 -20.352 1.00 66.38 193 GLY A N 1
ATOM 1538 C CA . GLY A 1 193 ? 3.724 18.775 -20.995 1.00 66.38 193 GLY A CA 1
ATOM 1539 C C . GLY A 1 193 ? 4.667 18.320 -22.119 1.00 66.38 193 GLY A C 1
ATOM 1540 O O . GLY A 1 193 ? 4.586 17.180 -22.574 1.00 66.38 193 GLY A O 1
ATOM 1541 N N . ARG A 1 194 ? 5.572 19.204 -22.580 1.00 62.38 194 ARG A N 1
ATOM 1542 C CA . ARG A 1 194 ? 6.610 18.839 -23.570 1.00 62.38 194 ARG A CA 1
ATOM 1543 C C . ARG A 1 194 ? 7.517 17.735 -22.992 1.00 62.38 194 ARG A C 1
ATOM 1545 O O . ARG A 1 194 ? 7.802 17.795 -21.795 1.00 62.38 194 ARG A O 1
ATOM 1552 N N . PRO A 1 195 ? 7.979 16.755 -23.796 1.00 63.59 195 PRO A N 1
ATOM 1553 C CA . PRO A 1 195 ? 8.853 15.688 -23.309 1.00 63.59 195 PRO A CA 1
ATOM 1554 C C . PRO A 1 195 ? 10.064 16.287 -22.586 1.00 63.59 195 PRO A C 1
ATOM 1556 O O . PRO A 1 195 ? 10.764 17.121 -23.157 1.00 63.59 195 PRO A O 1
ATOM 1559 N N . ALA A 1 196 ? 10.314 15.891 -21.332 1.00 56.03 196 ALA A N 1
ATOM 1560 C CA . ALA A 1 196 ? 11.423 16.455 -20.548 1.00 56.03 196 ALA A CA 1
ATOM 1561 C C . ALA A 1 196 ? 12.808 16.059 -21.077 1.00 56.03 196 ALA A C 1
ATOM 1563 O O . ALA A 1 196 ? 13.820 16.619 -20.660 1.00 56.03 196 ALA A O 1
ATOM 1564 N N . HIS A 1 197 ? 12.864 15.090 -21.989 1.00 60.62 197 HIS A N 1
ATOM 1565 C CA . HIS A 1 197 ? 14.097 14.645 -22.608 1.00 60.62 197 HIS A CA 1
ATOM 1566 C C . HIS A 1 197 ? 13.987 14.775 -24.121 1.00 60.62 197 HIS A C 1
ATOM 1568 O O . HIS A 1 197 ? 12.983 14.387 -24.719 1.00 60.62 197 HIS A O 1
ATOM 1574 N N . ALA A 1 198 ? 15.050 15.311 -24.725 1.00 61.81 198 ALA A N 1
ATOM 1575 C CA . ALA A 1 198 ? 15.256 15.216 -26.159 1.00 61.81 198 ALA A CA 1
ATOM 1576 C C . ALA A 1 198 ? 15.161 13.739 -26.589 1.00 61.81 198 ALA A C 1
ATOM 1578 O O . ALA A 1 198 ? 15.525 12.857 -25.797 1.00 61.81 198 ALA A O 1
ATOM 1579 N N . PRO A 1 199 ? 14.675 13.451 -27.810 1.00 65.19 199 PRO A N 1
ATOM 1580 C CA . PRO A 1 199 ? 14.639 12.089 -28.326 1.00 65.19 199 PRO A CA 1
ATOM 1581 C C . PRO A 1 199 ? 16.008 11.430 -28.134 1.00 65.19 199 PRO A C 1
ATOM 1583 O O . PRO A 1 199 ? 17.047 11.995 -28.478 1.00 65.19 199 PRO A O 1
ATOM 1586 N N . LEU A 1 200 ? 16.005 10.256 -27.501 1.00 66.75 200 LEU A N 1
ATOM 1587 C CA . LEU A 1 200 ? 17.226 9.542 -27.160 1.00 66.75 200 LEU A CA 1
ATOM 1588 C C . LEU A 1 200 ? 17.909 9.104 -28.461 1.00 66.75 200 LEU A C 1
ATOM 1590 O O . LEU A 1 200 ? 17.454 8.164 -29.109 1.00 66.75 200 LEU A O 1
ATOM 1594 N N . ASN A 1 201 ? 19.005 9.768 -28.833 1.00 68.69 201 ASN A N 1
ATOM 1595 C CA . ASN A 1 201 ? 19.828 9.364 -29.970 1.00 68.69 201 ASN A CA 1
ATOM 1596 C C . ASN A 1 201 ? 20.651 8.123 -29.588 1.00 68.69 201 ASN A C 1
ATOM 1598 O O . ASN A 1 201 ? 21.824 8.202 -29.225 1.00 68.69 201 ASN A O 1
ATOM 1602 N N . LEU A 1 202 ? 19.996 6.964 -29.610 1.00 67.62 202 LEU A N 1
ATOM 1603 C CA . LEU A 1 202 ? 20.613 5.672 -29.318 1.00 67.62 202 LEU A CA 1
ATOM 1604 C C . LEU A 1 202 ? 21.667 5.281 -30.368 1.00 67.62 202 LEU A C 1
ATOM 1606 O O . LEU A 1 202 ? 22.606 4.574 -30.019 1.00 67.62 202 LEU A O 1
ATOM 1610 N N . SER A 1 203 ? 21.566 5.797 -31.598 1.00 68.12 203 SER A N 1
ATOM 1611 C CA . SER A 1 203 ? 22.576 5.634 -32.655 1.00 68.12 203 SER A CA 1
ATOM 1612 C C . SER A 1 203 ? 23.913 6.326 -32.358 1.00 68.12 203 SER A C 1
ATOM 1614 O O . SER A 1 203 ? 24.911 5.995 -32.985 1.00 68.12 203 SER A O 1
ATOM 1616 N N . ALA A 1 204 ? 23.968 7.253 -31.394 1.00 70.69 204 ALA A N 1
ATOM 1617 C CA . ALA A 1 204 ? 25.206 7.927 -30.992 1.00 70.69 204 ALA A CA 1
ATOM 1618 C C . ALA A 1 204 ? 26.018 7.159 -29.928 1.00 70.69 204 ALA A C 1
ATOM 1620 O O . ALA A 1 204 ? 27.086 7.617 -29.524 1.00 70.69 204 ALA A O 1
ATOM 1621 N N . LYS A 1 205 ? 25.522 6.019 -29.426 1.00 68.75 205 LYS A N 1
ATOM 1622 C CA . LYS A 1 205 ? 26.249 5.205 -28.440 1.00 68.75 205 LYS A CA 1
ATOM 1623 C C . LYS A 1 205 ? 27.327 4.374 -29.143 1.00 68.75 205 LYS A C 1
ATOM 1625 O O . LYS A 1 205 ? 27.001 3.487 -29.920 1.00 68.75 205 LYS A O 1
ATOM 1630 N N . THR A 1 206 ? 28.595 4.646 -28.837 1.00 74.19 206 THR A N 1
ATOM 1631 C CA . THR A 1 206 ? 29.771 3.979 -29.434 1.00 74.19 206 THR A CA 1
ATOM 1632 C C . THR A 1 206 ? 30.389 2.894 -28.554 1.00 74.19 206 THR A C 1
ATOM 1634 O O . THR A 1 206 ? 31.210 2.114 -29.025 1.00 74.19 206 THR A O 1
ATOM 1637 N N . GLU A 1 207 ? 30.013 2.844 -27.277 1.00 80.06 207 GLU A N 1
ATOM 1638 C CA . GLU A 1 207 ? 30.597 1.927 -26.297 1.00 80.06 207 GLU A CA 1
ATOM 1639 C C . GLU A 1 207 ? 29.972 0.529 -26.363 1.00 80.06 207 GLU A C 1
ATOM 1641 O O . GLU A 1 207 ? 28.767 0.372 -26.583 1.00 80.06 2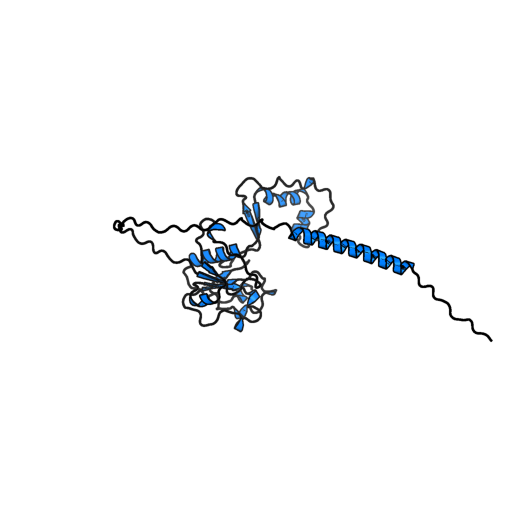07 GLU A O 1
ATOM 1646 N N . LEU A 1 208 ? 30.792 -0.495 -26.110 1.00 79.31 208 LEU A N 1
ATOM 1647 C CA . LEU A 1 208 ? 30.342 -1.883 -26.045 1.00 79.31 208 LEU A CA 1
ATOM 1648 C C . LEU A 1 208 ? 29.470 -2.114 -24.804 1.00 79.31 208 LEU A C 1
ATOM 1650 O O . LEU A 1 208 ? 29.867 -1.815 -23.678 1.00 79.31 208 LEU A O 1
ATOM 1654 N N . VAL A 1 209 ? 28.294 -2.708 -25.008 1.00 75.94 209 VAL A N 1
ATOM 1655 C CA . VAL A 1 209 ? 27.395 -3.145 -23.934 1.00 75.94 209 VAL A CA 1
ATOM 1656 C C . VAL A 1 209 ? 27.311 -4.666 -23.959 1.00 75.94 209 VAL A C 1
ATOM 1658 O O . VAL A 1 209 ? 26.903 -5.254 -24.956 1.00 75.94 209 VAL A O 1
ATOM 1661 N N . ALA A 1 210 ? 27.666 -5.302 -22.845 1.00 77.44 210 ALA A N 1
ATOM 1662 C CA . ALA A 1 210 ? 27.362 -6.706 -22.606 1.00 77.44 210 ALA A CA 1
ATOM 1663 C C . ALA A 1 210 ? 26.068 -6.810 -21.792 1.00 77.44 210 ALA A C 1
ATOM 1665 O O . ALA A 1 210 ? 25.875 -6.105 -20.802 1.00 77.44 210 ALA A O 1
ATOM 1666 N N . TRP A 1 211 ? 25.182 -7.705 -22.208 1.00 78.44 211 TRP A N 1
ATOM 1667 C CA . TRP A 1 211 ? 23.919 -7.995 -21.537 1.00 78.44 211 TRP A CA 1
ATOM 1668 C C . TRP A 1 211 ? 23.776 -9.517 -21.469 1.00 78.44 211 TRP A C 1
ATOM 1670 O O . TRP A 1 211 ? 24.156 -10.221 -22.406 1.00 78.44 211 TRP A O 1
ATOM 1680 N N . ALA A 1 212 ? 23.218 -10.037 -20.379 1.00 78.25 212 ALA A N 1
ATOM 1681 C CA . ALA A 1 212 ? 22.883 -11.450 -20.233 1.00 78.25 212 ALA A CA 1
ATOM 1682 C C . ALA A 1 212 ? 21.398 -11.557 -19.887 1.00 78.25 212 ALA A C 1
ATOM 1684 O O . ALA A 1 212 ? 20.977 -11.105 -18.824 1.00 78.25 212 ALA A O 1
ATOM 1685 N N . VAL A 1 213 ? 20.595 -12.121 -20.793 1.00 81.62 213 VAL A N 1
ATOM 1686 C CA . VAL A 1 213 ? 19.143 -12.241 -20.602 1.00 81.62 213 VAL A CA 1
ATOM 1687 C C . VAL A 1 213 ? 18.651 -13.614 -21.023 1.00 81.62 213 VAL A C 1
ATOM 1689 O O . VAL A 1 213 ? 18.963 -14.103 -22.106 1.00 81.62 213 VAL A O 1
ATOM 1692 N N . SER A 1 214 ? 17.850 -14.223 -20.153 1.00 78.12 214 SER A N 1
ATOM 1693 C CA . SER A 1 214 ? 17.223 -15.536 -20.333 1.00 78.12 214 SER A CA 1
ATOM 1694 C C . SER A 1 214 ? 15.814 -15.468 -20.936 1.00 78.12 214 SER A C 1
ATOM 1696 O O . SER A 1 214 ? 15.237 -16.498 -21.266 1.00 78.12 214 SER A O 1
ATOM 1698 N N . ASN A 1 215 ? 15.245 -14.269 -21.090 1.00 89.00 215 ASN A N 1
ATOM 1699 C CA . ASN A 1 215 ? 13.926 -14.055 -21.678 1.00 89.00 215 ASN A CA 1
ATOM 1700 C C . ASN A 1 215 ? 14.014 -13.999 -23.216 1.00 89.00 215 ASN A C 1
ATOM 1702 O O . ASN A 1 215 ? 14.716 -13.148 -23.762 1.00 89.00 215 ASN A O 1
ATOM 1706 N N . TRP A 1 216 ? 13.283 -14.882 -23.905 1.00 88.31 216 TRP A N 1
ATOM 1707 C CA . TRP A 1 216 ? 13.327 -15.031 -25.367 1.00 88.31 216 TRP A CA 1
ATOM 1708 C C . TRP A 1 216 ? 12.951 -13.746 -26.123 1.00 88.31 216 TRP A C 1
ATOM 1710 O O . TRP A 1 216 ? 13.633 -13.381 -27.076 1.00 88.31 216 TRP A O 1
ATOM 1720 N N . TYR A 1 217 ? 11.931 -13.011 -25.663 1.00 87.50 217 TYR A N 1
ATOM 1721 C CA . TYR A 1 217 ? 11.501 -11.758 -26.289 1.00 87.50 217 TYR A CA 1
ATOM 1722 C C . TYR A 1 217 ? 12.620 -10.720 -26.235 1.00 87.50 217 TYR A C 1
ATOM 1724 O O . TYR A 1 217 ? 12.919 -10.057 -27.223 1.00 87.50 217 TYR A O 1
ATOM 1732 N N . LEU A 1 218 ? 13.274 -10.608 -25.080 1.00 87.25 218 LEU A N 1
ATOM 1733 C CA . LEU A 1 218 ? 14.387 -9.689 -24.893 1.00 87.25 218 LEU A CA 1
ATOM 1734 C C . LEU A 1 218 ? 15.625 -10.116 -25.705 1.00 87.25 218 LEU A C 1
ATOM 1736 O O . LEU A 1 218 ? 16.341 -9.254 -26.211 1.00 87.25 218 LEU A O 1
ATOM 1740 N N . GLN A 1 219 ? 15.862 -11.421 -25.887 1.00 86.00 219 GLN A N 1
ATOM 1741 C CA . GLN A 1 219 ? 16.916 -11.921 -26.781 1.00 86.00 219 GLN A CA 1
ATOM 1742 C C . GLN A 1 219 ? 16.647 -11.562 -28.246 1.00 86.00 219 GLN A C 1
ATOM 1744 O O . GLN A 1 219 ? 17.555 -11.089 -28.927 1.00 86.00 219 GLN A O 1
ATOM 1749 N N . GLU A 1 220 ? 15.421 -11.763 -28.736 1.00 88.88 220 GLU A N 1
ATOM 1750 C CA . GLU A 1 220 ? 15.030 -11.340 -30.086 1.00 88.88 220 GLU A CA 1
ATOM 1751 C C . GLU A 1 220 ? 15.140 -9.827 -30.256 1.00 88.88 220 GLU A C 1
ATOM 1753 O O . GLU A 1 220 ? 15.683 -9.356 -31.252 1.00 88.88 220 GLU A O 1
ATOM 1758 N N . LEU A 1 221 ? 14.660 -9.072 -29.265 1.00 88.12 221 LEU A N 1
ATOM 1759 C CA . LEU A 1 221 ? 14.706 -7.619 -29.271 1.00 88.12 221 LEU A CA 1
ATOM 1760 C C . LEU A 1 221 ? 16.143 -7.103 -29.400 1.00 88.12 221 LEU A C 1
ATOM 1762 O O . LEU A 1 221 ? 16.372 -6.170 -30.154 1.00 88.12 221 LEU A O 1
ATOM 1766 N N . GLY A 1 222 ? 17.107 -7.710 -28.701 1.00 84.12 222 GLY A N 1
ATOM 1767 C CA . GLY A 1 222 ? 18.515 -7.306 -28.759 1.00 84.12 222 GLY A CA 1
ATOM 1768 C C . GLY A 1 222 ? 19.247 -7.677 -30.056 1.00 84.12 222 GLY A C 1
ATOM 1769 O O . GLY A 1 222 ? 20.313 -7.126 -30.316 1.00 84.12 222 GLY A O 1
ATOM 1770 N N . ARG A 1 223 ? 18.706 -8.597 -30.869 1.00 86.44 223 ARG A N 1
ATOM 1771 C CA . ARG A 1 223 ? 19.296 -9.006 -32.161 1.00 86.44 223 ARG A CA 1
ATOM 1772 C C . ARG A 1 223 ? 18.894 -8.106 -33.328 1.00 86.44 223 ARG A C 1
ATOM 1774 O O . ARG A 1 223 ? 19.562 -8.134 -34.355 1.00 86.44 223 ARG A O 1
ATOM 1781 N N . ASP A 1 224 ? 17.818 -7.341 -33.176 1.00 89.06 224 ASP A N 1
ATOM 1782 C CA . ASP A 1 224 ? 17.272 -6.452 -34.200 1.00 89.06 224 ASP A CA 1
ATOM 1783 C C . ASP A 1 224 ? 17.427 -4.989 -33.742 1.00 89.06 224 ASP A C 1
ATOM 1785 O O . ASP A 1 224 ? 16.681 -4.540 -32.864 1.00 89.06 224 ASP A O 1
ATOM 1789 N N . PRO A 1 225 ? 18.390 -4.235 -34.309 1.00 82.69 225 PRO A N 1
ATOM 1790 C CA . PRO A 1 225 ? 18.633 -2.849 -33.926 1.00 82.69 225 PRO A CA 1
ATOM 1791 C C . PRO A 1 225 ? 17.402 -1.953 -34.084 1.00 82.69 225 PRO A C 1
ATOM 1793 O O . PRO A 1 225 ? 17.099 -1.180 -33.180 1.00 82.69 225 PRO A O 1
ATOM 1796 N N . GLU A 1 226 ? 16.647 -2.081 -35.175 1.00 84.44 226 GLU A N 1
ATOM 1797 C CA . GLU A 1 226 ? 15.461 -1.253 -35.419 1.00 84.44 226 GLU A CA 1
ATOM 1798 C C . GLU A 1 226 ? 14.363 -1.564 -34.399 1.00 84.44 226 GLU A C 1
ATOM 1800 O O . GLU A 1 226 ? 13.770 -0.657 -33.799 1.00 84.44 226 GLU A O 1
ATOM 1805 N N . ARG A 1 227 ? 14.132 -2.853 -34.115 1.00 86.25 227 ARG A N 1
ATOM 1806 C CA . ARG A 1 227 ? 13.158 -3.279 -33.100 1.00 86.25 227 ARG A CA 1
ATOM 1807 C C . ARG A 1 227 ? 13.576 -2.810 -31.706 1.00 86.25 227 ARG A C 1
ATOM 1809 O O . ARG A 1 227 ? 12.730 -2.268 -30.988 1.00 86.25 227 ARG A O 1
ATOM 1816 N N . TYR A 1 228 ? 14.854 -2.936 -31.347 1.00 84.56 228 TYR A N 1
ATOM 1817 C CA . TYR A 1 228 ? 15.411 -2.440 -30.084 1.00 84.56 228 TYR A CA 1
ATOM 1818 C C . TYR A 1 228 ? 15.216 -0.929 -29.923 1.00 84.56 228 TYR A C 1
ATOM 1820 O O . TYR A 1 228 ? 14.702 -0.476 -28.899 1.00 84.56 228 TYR A O 1
ATOM 1828 N N . LEU A 1 229 ? 15.571 -0.142 -30.942 1.00 82.62 229 LEU A N 1
ATOM 1829 C CA . LEU A 1 229 ? 15.380 1.310 -30.944 1.00 82.62 229 LEU A CA 1
ATOM 1830 C C . LEU A 1 229 ? 13.897 1.672 -30.799 1.00 82.62 229 LEU A C 1
ATOM 1832 O O . LEU A 1 229 ? 13.527 2.511 -29.971 1.00 82.62 229 LEU A O 1
ATOM 1836 N N . SER A 1 230 ? 13.031 0.979 -31.542 1.00 84.12 230 SER A N 1
ATOM 1837 C CA . SER A 1 230 ? 11.586 1.202 -31.518 1.00 84.12 230 SER A CA 1
ATOM 1838 C C . SER A 1 230 ? 10.942 0.897 -30.158 1.00 84.12 230 SER A C 1
ATOM 1840 O O . SER A 1 230 ? 9.957 1.546 -29.790 1.00 84.12 230 SER A O 1
ATOM 1842 N N . TYR A 1 231 ? 11.511 -0.042 -29.390 1.00 86.12 231 TYR A N 1
ATOM 1843 C CA . TYR A 1 231 ? 11.023 -0.418 -28.063 1.00 86.12 231 TYR A CA 1
ATOM 1844 C C . TYR A 1 231 ? 11.085 0.747 -27.078 1.00 86.12 231 TYR A C 1
ATOM 1846 O O . TYR A 1 231 ? 10.201 0.874 -26.238 1.00 86.12 231 TYR A O 1
ATOM 1854 N N . PHE A 1 232 ? 12.062 1.650 -27.195 1.00 84.12 232 PHE A N 1
ATOM 1855 C CA . PHE A 1 232 ? 12.190 2.791 -26.283 1.00 84.12 232 PHE A CA 1
ATOM 1856 C C . PHE A 1 232 ? 11.310 3.994 -26.643 1.00 84.12 232 PHE A C 1
ATOM 1858 O O . PHE A 1 232 ? 11.291 4.960 -25.876 1.00 84.12 232 PHE A O 1
ATOM 1865 N N . ARG A 1 233 ? 10.526 3.940 -27.731 1.00 83.69 233 ARG A N 1
ATOM 1866 C CA . ARG A 1 233 ? 9.637 5.047 -28.143 1.00 83.69 233 ARG A CA 1
ATOM 1867 C C . ARG A 1 233 ? 8.577 5.409 -27.106 1.00 83.69 233 ARG A C 1
ATOM 1869 O O . ARG A 1 233 ? 8.093 6.535 -27.101 1.00 83.69 233 ARG A O 1
ATOM 1876 N N . TRP A 1 234 ? 8.251 4.516 -26.165 1.00 85.12 234 TRP A N 1
ATOM 1877 C CA . TRP A 1 234 ? 7.372 4.864 -25.040 1.00 85.12 234 TRP A CA 1
ATOM 1878 C C . TRP A 1 234 ? 7.879 6.086 -24.257 1.00 85.12 234 TRP A C 1
ATOM 1880 O O . TRP A 1 234 ? 7.065 6.848 -23.740 1.00 85.12 234 TRP A O 1
ATOM 1890 N N . ARG A 1 235 ? 9.200 6.322 -24.224 1.00 84.12 235 ARG A N 1
ATOM 1891 C CA . ARG A 1 235 ? 9.830 7.467 -23.542 1.00 84.12 235 ARG A CA 1
ATOM 1892 C C . ARG A 1 235 ? 9.472 8.820 -24.155 1.00 84.12 235 ARG A C 1
ATOM 1894 O O . ARG A 1 235 ? 9.619 9.837 -23.487 1.00 84.12 235 ARG A O 1
ATOM 1901 N N . GLU A 1 236 ? 8.993 8.842 -25.398 1.00 80.50 236 GLU A N 1
ATOM 1902 C CA . GLU A 1 236 ? 8.557 10.068 -26.076 1.00 80.50 236 GLU A CA 1
ATOM 1903 C C . GLU A 1 236 ? 7.250 10.615 -25.491 1.00 80.50 236 GLU A C 1
ATOM 1905 O O . GLU A 1 236 ? 7.010 11.819 -25.526 1.00 80.50 236 GLU A O 1
ATOM 1910 N N . ARG A 1 237 ? 6.387 9.733 -24.968 1.00 83.00 237 ARG A N 1
ATOM 1911 C CA . ARG A 1 237 ? 5.016 10.081 -24.548 1.00 83.00 237 ARG A CA 1
ATOM 1912 C C . ARG A 1 237 ? 4.740 9.789 -23.083 1.00 83.00 237 ARG A C 1
ATOM 1914 O O . ARG A 1 237 ? 3.859 10.412 -22.495 1.00 83.00 237 ARG A O 1
ATOM 1921 N N . LEU A 1 238 ? 5.490 8.862 -22.496 1.00 88.38 238 LEU A N 1
ATOM 1922 C CA . LEU A 1 238 ? 5.279 8.372 -21.146 1.00 88.38 238 LEU A CA 1
ATOM 1923 C C . LEU A 1 238 ? 6.514 8.612 -20.282 1.00 88.38 238 LEU A C 1
ATOM 1925 O O . LEU A 1 238 ? 7.652 8.610 -20.762 1.00 88.38 238 LEU A O 1
ATOM 1929 N N . ARG A 1 239 ? 6.284 8.752 -18.981 1.00 87.12 239 ARG A N 1
ATOM 1930 C CA . ARG A 1 239 ? 7.328 8.767 -17.960 1.00 87.12 239 ARG A CA 1
ATOM 1931 C C . ARG A 1 239 ? 7.118 7.638 -16.961 1.00 87.12 239 ARG A C 1
ATOM 1933 O O . ARG A 1 239 ? 5.970 7.335 -16.628 1.00 87.12 239 ARG A O 1
ATOM 1940 N N . PRO A 1 240 ? 8.205 7.026 -16.467 1.00 89.81 240 PRO A N 1
ATOM 1941 C CA . PRO A 1 240 ? 8.096 6.076 -15.384 1.00 89.81 240 PRO A CA 1
ATOM 1942 C C . PRO A 1 240 ? 7.744 6.810 -14.093 1.00 89.81 240 PRO A C 1
ATOM 1944 O O . PRO A 1 240 ? 8.290 7.869 -13.776 1.00 89.81 240 PRO A O 1
ATOM 1947 N N . ARG A 1 241 ? 6.840 6.212 -13.333 1.00 89.25 241 ARG A N 1
ATOM 1948 C CA . ARG A 1 241 ? 6.578 6.539 -11.942 1.00 89.25 241 ARG A CA 1
ATOM 1949 C C . ARG A 1 241 ? 6.933 5.344 -11.100 1.00 89.25 241 ARG A C 1
ATOM 1951 O O . ARG A 1 241 ? 6.565 4.218 -11.423 1.00 89.25 241 ARG A O 1
ATOM 1958 N N . SER A 1 242 ? 7.634 5.624 -10.018 1.00 90.56 242 SER A N 1
ATOM 1959 C CA . SER A 1 242 ? 7.959 4.632 -9.011 1.00 90.56 242 SER A CA 1
ATOM 1960 C C . SER A 1 242 ? 6.944 4.685 -7.882 1.00 90.56 242 SER A C 1
ATOM 1962 O O . SER A 1 242 ? 6.294 5.706 -7.633 1.00 90.56 242 SER A O 1
ATOM 1964 N N . PHE A 1 243 ? 6.837 3.563 -7.190 1.00 91.75 243 PHE A N 1
ATOM 1965 C CA . PHE A 1 243 ? 6.105 3.435 -5.947 1.00 91.75 243 PHE A CA 1
ATOM 1966 C C . PHE A 1 243 ? 6.503 4.505 -4.910 1.00 91.75 243 PHE A C 1
ATOM 1968 O O . PHE A 1 243 ? 7.661 4.906 -4.807 1.00 91.75 243 PHE A O 1
ATOM 1975 N N . SER A 1 244 ? 5.523 4.932 -4.111 1.00 93.50 244 SER A N 1
ATOM 1976 C CA . SER A 1 244 ? 5.701 5.798 -2.944 1.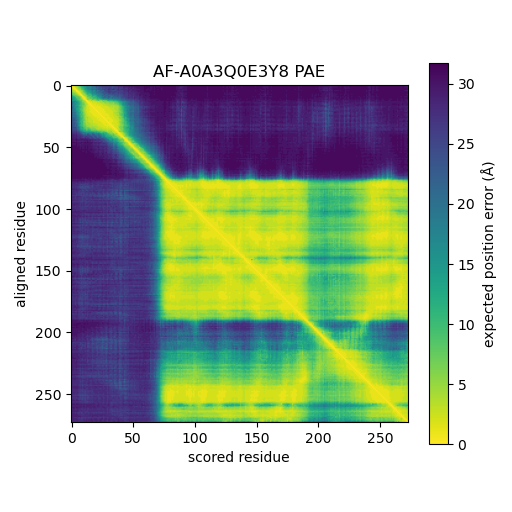00 93.50 244 SER A CA 1
ATOM 1977 C C . SER A 1 244 ? 4.713 5.376 -1.861 1.00 93.50 244 SER A C 1
ATOM 1979 O O . SER A 1 244 ? 3.517 5.267 -2.135 1.00 93.50 244 SER A O 1
ATOM 1981 N N . TRP A 1 245 ? 5.193 5.173 -0.630 1.00 95.31 245 TRP A N 1
ATOM 1982 C CA . TRP A 1 245 ? 4.328 4.840 0.508 1.00 95.31 245 TRP A CA 1
ATOM 1983 C C . TRP A 1 245 ? 3.307 5.940 0.802 1.00 95.31 245 TRP A C 1
ATOM 1985 O O . TRP A 1 245 ? 2.147 5.631 1.043 1.00 95.31 245 TRP A O 1
ATOM 1995 N N . ASN A 1 246 ? 3.707 7.212 0.720 1.00 94.75 246 ASN A N 1
ATOM 1996 C CA . ASN A 1 246 ? 2.813 8.348 0.964 1.00 94.75 246 ASN A CA 1
ATOM 1997 C C . ASN A 1 246 ? 1.629 8.321 -0.026 1.00 94.75 246 ASN A C 1
ATOM 1999 O O . ASN A 1 246 ? 0.464 8.348 0.363 1.00 94.75 246 ASN A O 1
ATOM 2003 N N . LEU A 1 247 ? 1.925 8.095 -1.314 1.00 94.75 247 LEU A N 1
ATOM 2004 C CA . LEU A 1 247 ? 0.895 7.906 -2.337 1.00 94.75 247 LEU A CA 1
ATOM 2005 C C . LEU A 1 247 ? 0.058 6.637 -2.104 1.00 94.75 247 LEU A C 1
ATOM 2007 O O . LEU A 1 247 ? -1.154 6.672 -2.300 1.00 94.75 247 LEU A O 1
ATOM 2011 N N . ALA A 1 248 ? 0.675 5.527 -1.684 1.00 96.00 248 ALA A N 1
ATOM 2012 C CA . ALA A 1 248 ? -0.036 4.285 -1.370 1.00 96.00 248 ALA A CA 1
ATOM 2013 C C . ALA A 1 248 ? -1.086 4.501 -0.272 1.00 96.00 248 ALA A C 1
ATOM 2015 O O . ALA A 1 248 ? -2.246 4.115 -0.432 1.00 96.00 248 ALA A O 1
ATOM 2016 N N . PHE A 1 249 ? -0.706 5.182 0.811 1.00 97.38 249 PHE A N 1
ATOM 2017 C CA . PHE A 1 249 ? -1.614 5.503 1.909 1.00 97.38 249 PHE A CA 1
ATOM 2018 C C . PHE A 1 249 ? -2.722 6.466 1.475 1.00 97.38 249 PHE A C 1
ATOM 2020 O O . PHE A 1 249 ? -3.871 6.283 1.876 1.00 97.38 249 PHE A O 1
ATOM 2027 N N . CYS A 1 250 ? -2.434 7.410 0.576 1.00 96.62 250 CYS A N 1
ATOM 2028 C CA . CYS A 1 250 ? -3.464 8.266 -0.012 1.00 96.62 250 CYS A CA 1
ATOM 2029 C C . CYS A 1 250 ? -4.439 7.513 -0.926 1.00 96.62 250 CYS A C 1
ATOM 2031 O O . CYS A 1 250 ? -5.643 7.772 -0.889 1.00 96.62 250 CYS A O 1
ATOM 2033 N N . LYS A 1 251 ? -3.982 6.512 -1.688 1.00 96.12 251 LYS A N 1
ATOM 2034 C CA . LYS A 1 251 ? -4.909 5.637 -2.425 1.00 96.12 251 LYS A CA 1
ATOM 2035 C C . LYS A 1 251 ? -5.779 4.802 -1.485 1.00 96.12 251 LYS A C 1
ATOM 2037 O O . LYS A 1 251 ? -6.968 4.636 -1.753 1.00 96.12 251 LYS A O 1
ATOM 2042 N N . ALA A 1 252 ? -5.218 4.319 -0.374 1.00 97.31 252 ALA A N 1
ATOM 2043 C CA . ALA A 1 252 ? -5.995 3.629 0.653 1.00 97.31 252 ALA A CA 1
ATOM 2044 C C . ALA A 1 252 ? -7.042 4.554 1.293 1.00 97.31 252 ALA A C 1
ATOM 2046 O O . ALA A 1 252 ? -8.192 4.146 1.446 1.00 97.31 252 ALA A O 1
ATOM 2047 N N . CYS A 1 253 ? -6.672 5.802 1.597 1.00 96.88 253 CYS A N 1
ATOM 2048 C CA . CYS A 1 253 ? -7.586 6.846 2.064 1.00 96.88 253 CYS A CA 1
ATOM 2049 C C . CYS A 1 253 ? -8.781 7.009 1.120 1.00 96.88 253 CYS A C 1
ATOM 2051 O O . CYS A 1 253 ? -9.927 6.854 1.543 1.00 96.88 253 CYS A O 1
ATOM 2053 N N . TRP A 1 254 ? -8.522 7.202 -0.172 1.00 95.81 254 TRP A N 1
ATOM 2054 C CA . TRP A 1 254 ? -9.580 7.325 -1.173 1.00 95.81 254 TRP A CA 1
ATOM 2055 C C . TRP A 1 254 ? -10.467 6.082 -1.263 1.00 95.81 254 TRP A C 1
ATOM 2057 O O . TRP A 1 254 ? -11.693 6.198 -1.243 1.00 95.81 254 TRP A O 1
ATOM 2067 N N . LYS A 1 255 ? -9.879 4.878 -1.275 1.00 96.31 255 LYS A N 1
ATOM 2068 C CA . LYS A 1 255 ? -10.653 3.627 -1.301 1.00 96.31 255 LYS A CA 1
ATOM 2069 C C . LYS A 1 255 ? -11.553 3.490 -0.069 1.00 96.31 255 LYS A C 1
ATOM 2071 O O . LYS A 1 255 ? -12.709 3.102 -0.206 1.00 96.31 255 LYS A O 1
ATOM 2076 N N . LEU A 1 256 ? -11.059 3.843 1.118 1.00 95.75 256 LEU A N 1
ATOM 2077 C CA . LEU A 1 256 ? -11.822 3.802 2.372 1.00 95.75 256 LEU A CA 1
ATOM 2078 C C . LEU A 1 256 ? -12.915 4.879 2.461 1.00 95.75 256 LEU A C 1
ATOM 2080 O O . LEU A 1 256 ? -13.906 4.681 3.168 1.00 95.75 256 LEU A O 1
ATOM 2084 N N . GLN A 1 257 ? -12.734 6.019 1.790 1.00 93.88 257 GLN A N 1
ATOM 2085 C CA . GLN A 1 257 ? -13.754 7.065 1.685 1.00 93.88 257 GLN A CA 1
ATOM 2086 C C . GLN A 1 257 ? -14.901 6.647 0.753 1.00 93.88 257 GLN A C 1
ATOM 2088 O O . GLN A 1 257 ? -16.057 6.930 1.070 1.00 93.88 257 GLN A O 1
ATOM 2093 N N . GLN A 1 258 ? -14.575 5.977 -0.357 1.00 90.88 258 GLN A N 1
ATOM 2094 C CA . GLN A 1 258 ? -15.526 5.483 -1.362 1.00 90.88 258 GLN A CA 1
ATOM 2095 C C . GLN A 1 258 ? -16.315 4.265 -0.863 1.00 90.88 258 GLN A C 1
ATOM 2097 O O . GLN A 1 258 ? -17.524 4.172 -1.058 1.00 90.88 258 GLN A O 1
ATOM 2102 N N . GLU A 1 259 ? -15.632 3.317 -0.219 1.00 87.00 259 GLU A N 1
ATOM 2103 C CA . GLU A 1 259 ? -16.227 2.047 0.187 1.00 87.00 259 GLU A CA 1
ATOM 2104 C C . GLU A 1 259 ? -16.915 2.170 1.552 1.00 87.00 259 GLU A C 1
ATOM 2106 O O . GLU A 1 259 ? -16.268 2.326 2.594 1.00 87.00 259 GLU A O 1
ATOM 2111 N N . SER A 1 260 ? -18.243 2.072 1.565 1.00 80.50 260 SER A N 1
ATOM 2112 C CA . SER A 1 260 ? -19.036 2.046 2.800 1.00 80.50 260 SER A CA 1
ATOM 2113 C C . SER A 1 260 ? -19.296 0.624 3.299 1.00 80.50 260 SER A C 1
ATOM 2115 O O . SER A 1 260 ? -19.570 0.439 4.488 1.00 80.50 260 SER A O 1
ATOM 2117 N N . ARG A 1 261 ? -19.176 -0.393 2.432 1.00 88.12 261 ARG A N 1
ATOM 2118 C CA . ARG A 1 261 ? -19.494 -1.775 2.790 1.00 88.12 261 ARG A CA 1
ATOM 2119 C C . ARG A 1 261 ? -18.452 -2.351 3.743 1.00 88.12 261 ARG A C 1
ATOM 2121 O O . ARG A 1 261 ? -17.248 -2.316 3.494 1.00 88.12 261 ARG A O 1
ATOM 2128 N N . TYR A 1 262 ? -18.932 -2.953 4.827 1.00 90.06 262 TYR A N 1
ATOM 2129 C CA . TYR A 1 262 ? -18.099 -3.787 5.683 1.00 90.06 262 TYR A CA 1
ATOM 2130 C C . TYR A 1 262 ? -18.011 -5.190 5.074 1.00 90.06 262 TYR A C 1
ATOM 2132 O O . TYR A 1 262 ? -19.020 -5.879 4.926 1.00 90.06 262 TYR A O 1
ATOM 2140 N N . GLN A 1 263 ? -16.806 -5.604 4.698 1.00 93.12 263 GLN A N 1
ATOM 2141 C CA . GLN A 1 263 ? -16.518 -6.936 4.168 1.00 93.12 263 GLN A CA 1
ATOM 2142 C C . GLN A 1 263 ? -15.299 -7.520 4.873 1.00 93.12 263 GLN A C 1
ATOM 2144 O O . GLN A 1 263 ? -14.522 -6.769 5.453 1.00 93.12 263 GLN A O 1
ATOM 2149 N N . THR A 1 264 ? -15.115 -8.835 4.801 1.00 94.88 264 THR A N 1
ATOM 2150 C CA . THR A 1 264 ? -13.949 -9.518 5.368 1.00 94.88 264 THR A CA 1
ATOM 2151 C C . THR A 1 264 ? -13.276 -10.344 4.286 1.00 94.88 264 THR A C 1
ATOM 2153 O O . THR A 1 264 ? -13.927 -11.152 3.618 1.00 94.88 264 THR A O 1
ATOM 2156 N N . VAL A 1 265 ? -11.967 -10.166 4.137 1.00 95.06 265 VAL A N 1
ATOM 2157 C CA . VAL A 1 265 ? -11.126 -10.988 3.272 1.00 95.06 265 VAL A CA 1
ATOM 2158 C C . VAL A 1 265 ? -10.990 -12.358 3.926 1.00 95.06 265 VAL A C 1
ATOM 2160 O O . VAL A 1 265 ? -10.416 -12.494 5.006 1.00 95.06 265 VAL A O 1
ATOM 2163 N N . ARG A 1 266 ? -11.583 -13.376 3.294 1.00 94.88 266 ARG A N 1
ATOM 2164 C CA . ARG A 1 266 ? -11.712 -14.714 3.888 1.00 94.88 266 ARG A CA 1
ATOM 2165 C C . ARG A 1 266 ? -10.365 -15.402 4.059 1.00 94.88 266 ARG A C 1
ATOM 2167 O O . ARG A 1 266 ? -10.080 -15.877 5.150 1.00 94.88 266 ARG A O 1
ATOM 2174 N N . SER A 1 267 ? -9.557 -15.435 3.004 1.00 95.44 267 SER A N 1
ATOM 2175 C CA . SER A 1 267 ? -8.218 -16.014 3.048 1.00 95.44 267 SER A CA 1
ATOM 2176 C C . SER A 1 267 ? -7.250 -15.166 2.239 1.00 95.44 267 SER A C 1
ATOM 2178 O O . SER A 1 267 ? -7.470 -14.917 1.055 1.00 95.44 267 SER A O 1
ATOM 2180 N N . ILE A 1 268 ? -6.201 -14.703 2.912 1.00 94.62 268 ILE A N 1
ATOM 2181 C CA . ILE A 1 268 ? -5.070 -14.005 2.309 1.00 94.62 268 ILE A CA 1
ATOM 2182 C C . ILE A 1 268 ? -4.121 -15.029 1.683 1.00 94.62 268 ILE A C 1
ATOM 2184 O O . ILE A 1 268 ? -3.544 -14.755 0.637 1.00 94.62 268 ILE A O 1
ATOM 2188 N N . GLU A 1 269 ? -3.969 -16.217 2.281 1.00 92.75 269 GLU A N 1
ATOM 2189 C CA . GLU A 1 269 ? -3.128 -17.270 1.699 1.00 92.75 269 GLU A CA 1
ATOM 2190 C C . GLU A 1 269 ? -3.681 -17.758 0.355 1.00 92.75 269 GLU A C 1
ATOM 2192 O O . GLU A 1 269 ? -2.956 -17.739 -0.640 1.00 92.75 269 GLU A O 1
ATOM 2197 N N . ALA A 1 270 ? -4.964 -18.137 0.312 1.00 89.75 270 ALA A N 1
ATOM 2198 C CA . ALA A 1 270 ? -5.588 -18.667 -0.901 1.00 89.75 270 ALA A CA 1
ATOM 2199 C C . ALA A 1 270 ? -5.643 -17.638 -2.036 1.00 89.75 270 ALA A C 1
ATOM 2201 O O . ALA A 1 270 ? -5.805 -17.994 -3.194 1.00 89.75 270 ALA A O 1
ATOM 2202 N N . TRP A 1 271 ? -5.495 -16.350 -1.722 1.00 86.44 271 TRP A N 1
ATOM 2203 C CA . TRP A 1 271 ? -5.429 -15.314 -2.741 1.00 86.44 271 TRP A CA 1
ATOM 2204 C C . TRP A 1 271 ? -4.202 -15.486 -3.649 1.00 86.44 271 TRP A C 1
ATOM 2206 O O . TRP A 1 271 ? -4.266 -15.133 -4.824 1.00 86.44 271 TRP A O 1
ATOM 2216 N N . PHE A 1 272 ? -3.102 -16.061 -3.145 1.00 81.56 272 PHE A N 1
ATOM 2217 C CA . PHE A 1 272 ? -1.851 -16.289 -3.880 1.00 81.56 272 PHE A CA 1
ATOM 2218 C C . PHE A 1 272 ? -1.767 -17.615 -4.650 1.00 81.56 272 PHE A C 1
ATOM 2220 O O . PHE A 1 272 ? -0.747 -17.847 -5.303 1.00 81.56 272 PHE A O 1
ATOM 2227 N N . THR A 1 273 ? -2.799 -18.456 -4.584 1.00 75.31 273 THR A N 1
ATOM 2228 C CA . THR A 1 273 ? -2.861 -19.787 -5.213 1.00 75.31 273 THR A CA 1
ATOM 2229 C C . THR A 1 273 ? -3.969 -19.854 -6.244 1.00 75.31 273 THR A C 1
ATOM 2231 O O . THR A 1 273 ? -3.712 -20.393 -7.339 1.00 75.31 273 THR A O 1
#

Nearest PDB structures (foldseek):
  8d0w-assembly1_A  TM=8.343E-01  e=3.310E-15  Homo sapiens
  3ghy-assembly3_B  TM=3.594E-01  e=4.975E-01  Ralstonia solanacearum MolK2
  2qyt-assembly1_A  TM=4.273E-01  e=4.801E+00  Porphyromonas gingivalis W83
  3kyj-assembly1_B  TM=4.691E-01  e=9.174E+00  Cereibacter sphaeroides

Foldseek 3Di:
DDDDDDDDDDDPVVVVVVVVVVVVVVVVVVVVVVVVVVVVVPPDDDDDDDDDDDDDDDDDDDDDDDDDDDPDPPPPPAAEEEACADVVNDDDDADFLCVVDPPFHGHNYYNPCVCQQPHLEYEYEQVQCQVPVPPSPDDDDHHPNYFYEYEYADAPVNGHPQQVCFQPGQFYQYCDPPGLQHFNQKDKDFDPDAQPDDQPPPVPDPDDDDDDDPDPVVVVCVVDPVSVSVVCCSSRTIDMDGTDPSNSVSSVSRSSVPDPDGGTRRGSNVVND

Secondary structure (DSSP, 8-state):
--PPPPP-----HHHHHHHHHHHHHHHHHHHHHHHHHHHTTSS--PPPPPP--------------PPP-------PPPPEEEESS-GGG----PPPHHHHSTTPPP-EEE--GGGGGT-SEEEEEHHHHSS-HHHHSPPSSPPTT-EEEEEE-S-GGG-TTGGGGTTT-SEEEESSTTSSEE--SEEEEE-SSS-SS----GGG--S--------HHHHHHHH-HHHHHHHGGGGGTEEEEE--HHHHHHHHHHHHHH-------S-STGGG-